Protein AF-A0A957PUG3-F1 (afdb_monomer)

Radius of gyration: 20.06 Å; Cα contacts (8 Å, |Δi|>4): 399; chains: 1; bounding box: 51×36×56 Å

Foldseek 3Di:
DDPDDDDDPPDDAEDVVVVVVVVVVVVVVVPDDDDPPWDFQEFDDDPLATQWTDTPVGIDGDQAAEQAPAQCSCVNYVNVVAPQQWWWKKKKKWKAFDDPLDDPCWDQPPVQRWTWGDYPRMIMIMHDIHTRDPDWDDDVVVVVVSQVVVCVSSVPPDGGPTPDMTMDTGTAHPVLAAAFDADPRHRRYTYTYHNGPCCVVCVVVRVVCNVCRNVVHDDPDDCVVRHSVVVD

Mean predicted aligned error: 3.85 Å

Nearest PDB structures (foldseek):
  1ng3-assembly1_A  TM=9.222E-01  e=3.769E-14  Bacillus subtilis
  3if9-assembly2_C-3  TM=9.037E-01  e=3.769E-14  Bacillus subtilis
  3if9-assembly1_B-2  TM=9.007E-01  e=4.003E-14  Bacillus subtilis
  4ysh-assembly1_A  TM=8.988E-01  e=6.482E-14  Geobacillus kaustophilus HTA426
  4qfc-assembly1_A  TM=8.042E-01  e=2.861E-07  Homo sapiens

Secondary structure (DSSP, 8-state):
--------TT-----HHHHHHHHHHHHHHTT----TT--EEEEEEETTEEEEEEEBTB-B--SSEEE--GGGHHHHTGGGT-----EEEEEEEEEEE--TTS-SS-EEEGGGTEEEEEETTEEEEEEEEEET-------HHHHHHHHHHHHHHHT--SPP-EEEEEEEEEEE-TTS--EES--SS-TTEEEEE-BTT-HHHHHHHHHHHHHHHHTTPPPSS--GGG-GGGG-

Solvent-accessible surface area (backbone atoms only — not comparable to full-atom values): 13478 Å² total; per-residue (Å²): 135,88,90,80,87,87,84,68,87,87,68,85,81,69,47,67,69,62,52,52,52,55,48,51,55,50,44,40,77,72,69,52,86,81,70,81,91,51,48,66,73,33,55,41,73,56,97,49,27,60,60,33,43,34,36,76,78,54,72,45,73,58,87,64,45,75,48,61,55,42,45,47,34,55,74,46,40,55,70,70,74,60,84,60,70,51,39,22,25,24,28,40,40,41,30,25,73,50,54,95,89,50,73,85,56,72,44,68,45,70,94,75,54,30,40,36,40,40,39,92,64,28,34,32,43,34,34,68,74,41,75,75,39,87,68,50,73,64,53,69,72,58,54,52,51,49,51,53,52,49,28,63,75,69,70,48,93,65,82,79,68,66,77,47,73,48,30,44,61,26,10,28,26,92,84,55,51,36,34,40,46,73,42,96,66,23,81,35,33,28,43,49,30,17,38,28,94,46,44,79,81,44,42,66,60,50,52,51,46,50,52,30,52,76,70,74,41,82,60,100,61,83,50,70,85,21,33,61,68,78,77,102

Sequence (232 aa):
DVIGGVHFTGDAHLNPAVFLNLLKERIQSMGAELMGGTQVTGFETSNGKVTKVKTTAGDFEAEQIVLAAGALTPSVSKDLKLNIPIQPARGYSLTMSANKTMPSHALILGERRIAVSPMAGLLRFTGRLEVGNYSMEPNPVWLERIENSAREYLRLDEKLDVQETWAGLRPTTPDGVPIIGKSPKHENLFPATGHAMLGLSLAPGTGLVVSQLLNGQEPAFSLSPMRLERFG

Structure (mmCIF, N/CA/C/O backbone):
data_AF-A0A957PUG3-F1
#
_entry.id   AF-A0A957PUG3-F1
#
loop_
_atom_site.group_PDB
_atom_site.id
_atom_site.type_symbol
_atom_site.label_atom_id
_atom_site.label_alt_id
_atom_site.label_comp_id
_atom_site.label_asym_id
_atom_site.label_entity_id
_atom_site.label_seq_id
_atom_site.pdbx_PDB_ins_code
_atom_site.Cartn_x
_atom_site.Cartn_y
_atom_site.Cartn_z
_atom_site.occupancy
_atom_site.B_iso_or_equiv
_atom_site.auth_seq_id
_atom_site.auth_comp_id
_atom_site.auth_asym_id
_atom_site.auth_atom_id
_atom_site.pdbx_PDB_model_num
ATOM 1 N N . ASP A 1 1 ? 29.138 -1.565 -15.945 1.00 67.12 1 ASP A N 1
ATOM 2 C CA . ASP A 1 1 ? 28.786 -2.818 -16.642 1.00 67.12 1 ASP A CA 1
ATOM 3 C C . ASP A 1 1 ? 28.030 -3.762 -15.731 1.00 67.12 1 ASP A C 1
ATOM 5 O O . ASP A 1 1 ? 28.297 -3.769 -14.536 1.00 67.12 1 ASP A O 1
ATOM 9 N N . VAL A 1 2 ? 27.092 -4.527 -16.294 1.00 83.94 2 VAL A N 1
ATOM 10 C CA . VAL A 1 2 ? 26.376 -5.605 -15.593 1.00 83.94 2 VAL A CA 1
ATOM 11 C C . VAL A 1 2 ? 27.192 -6.884 -15.748 1.00 83.94 2 VAL A C 1
ATOM 13 O O . VAL A 1 2 ? 27.426 -7.322 -16.871 1.00 83.94 2 VAL A O 1
ATOM 16 N N . ILE A 1 3 ? 27.641 -7.467 -14.635 1.00 89.75 3 ILE A N 1
ATOM 17 C CA . ILE A 1 3 ? 28.522 -8.651 -14.637 1.00 89.75 3 ILE A CA 1
ATOM 18 C C . ILE A 1 3 ? 27.782 -9.971 -14.363 1.00 89.75 3 ILE A C 1
ATOM 20 O O . ILE A 1 3 ? 28.372 -11.039 -14.486 1.00 89.75 3 ILE A O 1
ATOM 24 N N . GLY A 1 4 ? 26.500 -9.912 -13.987 1.00 92.00 4 GLY A N 1
ATOM 25 C CA . GLY A 1 4 ? 25.676 -11.082 -13.683 1.00 92.00 4 GLY A CA 1
ATOM 26 C C . GLY A 1 4 ? 24.313 -10.707 -13.096 1.00 92.00 4 GLY A C 1
ATOM 27 O O . GLY A 1 4 ? 23.988 -9.528 -12.967 1.00 92.00 4 GLY A O 1
ATOM 28 N N . GLY A 1 5 ? 23.519 -11.716 -12.734 1.00 92.31 5 GLY A N 1
ATOM 29 C CA . GLY A 1 5 ? 22.205 -11.537 -12.118 1.00 92.31 5 GLY A CA 1
ATOM 30 C C . GLY A 1 5 ? 21.730 -12.793 -11.388 1.00 92.31 5 GLY A C 1
ATOM 31 O O . GLY A 1 5 ? 22.262 -13.883 -11.600 1.00 92.31 5 GLY A O 1
ATOM 32 N N . VAL A 1 6 ? 20.725 -12.629 -10.527 1.00 94.44 6 VAL A N 1
ATOM 33 C CA . VAL A 1 6 ? 20.059 -13.724 -9.807 1.00 94.44 6 VAL A CA 1
ATOM 34 C C . VAL A 1 6 ? 18.628 -13.830 -10.317 1.00 94.44 6 VAL A C 1
ATOM 36 O O . VAL A 1 6 ? 17.914 -12.830 -10.357 1.00 94.44 6 VAL A O 1
ATOM 39 N N . HIS A 1 7 ? 18.216 -15.033 -10.711 1.00 94.31 7 HIS A N 1
ATOM 40 C CA . HIS A 1 7 ? 16.874 -15.293 -11.221 1.00 94.31 7 HIS A CA 1
ATOM 41 C C . HIS A 1 7 ? 16.075 -16.132 -10.220 1.00 94.31 7 HIS A C 1
ATOM 43 O O . HIS A 1 7 ? 16.410 -17.287 -9.961 1.00 94.31 7 HIS A O 1
ATOM 49 N N . PHE A 1 8 ? 15.007 -15.547 -9.680 1.00 94.06 8 PHE A N 1
ATOM 50 C CA . PHE A 1 8 ? 14.057 -16.226 -8.804 1.00 94.06 8 PHE A CA 1
ATOM 51 C C . PHE A 1 8 ? 12.915 -16.807 -9.643 1.00 94.06 8 PHE A C 1
ATOM 53 O O . PHE A 1 8 ? 11.992 -16.101 -10.031 1.00 94.06 8 PHE A O 1
ATOM 60 N N . THR A 1 9 ? 12.973 -18.105 -9.935 1.00 93.56 9 THR A N 1
ATOM 61 C CA . THR A 1 9 ? 12.015 -18.774 -10.837 1.00 93.56 9 THR A CA 1
ATOM 62 C C . THR A 1 9 ? 10.606 -18.929 -10.258 1.00 93.56 9 THR A C 1
ATOM 64 O O . THR A 1 9 ? 9.681 -19.249 -10.999 1.00 93.56 9 THR A O 1
ATOM 67 N N . GLY A 1 10 ? 10.442 -18.731 -8.947 1.00 92.69 10 GLY A N 1
ATOM 68 C CA . GLY A 1 10 ? 9.145 -18.750 -8.267 1.00 92.69 10 GLY A CA 1
ATOM 69 C C . GLY A 1 10 ? 8.441 -17.392 -8.217 1.00 92.69 10 GLY A C 1
ATOM 70 O O . GLY A 1 10 ? 7.288 -17.334 -7.794 1.00 92.69 10 GLY A O 1
ATOM 71 N N . ASP A 1 11 ? 9.110 -16.312 -8.629 1.00 91.69 11 ASP A N 1
ATOM 72 C CA . ASP A 1 11 ? 8.529 -14.975 -8.595 1.00 91.69 11 ASP A CA 1
ATOM 73 C C . ASP A 1 11 ? 7.538 -14.770 -9.743 1.00 91.69 11 ASP A C 1
ATOM 75 O O . ASP A 1 11 ? 7.697 -15.276 -10.856 1.00 91.69 11 ASP A O 1
ATOM 79 N N . ALA A 1 12 ? 6.516 -13.963 -9.474 1.00 90.88 12 ALA A N 1
ATOM 80 C CA . ALA A 1 12 ? 5.491 -13.603 -10.438 1.00 90.88 12 ALA A CA 1
ATOM 81 C C . ALA A 1 12 ? 5.273 -12.089 -10.461 1.00 90.88 12 ALA A C 1
ATOM 83 O O . ALA A 1 12 ? 5.580 -11.366 -9.513 1.00 90.88 12 ALA A O 1
ATOM 84 N N . HIS A 1 13 ? 4.701 -11.611 -11.559 1.00 91.00 13 HIS A N 1
ATOM 85 C CA . HIS A 1 13 ? 4.288 -10.226 -11.732 1.00 91.00 13 HIS A CA 1
ATOM 86 C C . HIS A 1 13 ? 2.881 -10.186 -12.325 1.00 91.00 13 HIS A C 1
ATOM 88 O O . HIS A 1 13 ? 2.442 -11.118 -12.996 1.00 91.00 13 HIS A O 1
ATOM 94 N N . LEU A 1 14 ? 2.160 -9.102 -12.062 1.00 92.69 14 LEU A N 1
ATOM 95 C CA . LEU A 1 14 ? 0.807 -8.888 -12.562 1.00 92.69 14 LEU A CA 1
ATOM 96 C C . LEU A 1 14 ? 0.568 -7.399 -12.801 1.00 92.69 14 LEU A C 1
ATOM 98 O O . LEU A 1 14 ? 1.332 -6.560 -12.326 1.00 92.69 14 LEU A O 1
ATOM 102 N N . ASN A 1 15 ? -0.513 -7.065 -13.505 1.00 93.50 15 ASN A N 1
ATOM 103 C CA . ASN A 1 15 ? -0.980 -5.686 -13.607 1.00 93.50 15 ASN A CA 1
ATOM 104 C C . ASN A 1 15 ? -1.829 -5.327 -12.365 1.00 93.50 15 ASN A C 1
ATOM 106 O O . ASN A 1 15 ? -2.936 -5.860 -12.230 1.00 93.50 15 ASN A O 1
ATOM 110 N N . PRO A 1 16 ? -1.367 -4.426 -11.471 1.00 92.94 16 PRO A N 1
ATOM 111 C CA . PRO A 1 16 ? -2.059 -4.155 -10.209 1.00 92.94 16 PRO A CA 1
ATOM 112 C C . PRO A 1 16 ? -3.457 -3.563 -10.398 1.00 92.94 16 PRO A C 1
ATOM 114 O O . PRO A 1 16 ? -4.351 -3.860 -9.613 1.00 92.94 16 PRO A O 1
ATOM 117 N N . ALA A 1 17 ? -3.666 -2.758 -11.444 1.00 92.38 17 ALA A N 1
ATOM 118 C CA . ALA A 1 17 ? -4.964 -2.147 -11.716 1.00 92.38 17 ALA A CA 1
ATOM 119 C C . ALA A 1 17 ? -5.999 -3.204 -12.128 1.00 92.38 17 ALA A C 1
ATOM 121 O O . ALA A 1 17 ? -7.117 -3.205 -11.619 1.00 92.38 17 ALA A O 1
ATOM 122 N N . VAL A 1 18 ? -5.602 -4.151 -12.986 1.00 95.06 18 VAL A N 1
ATOM 123 C CA . VAL A 1 18 ? -6.461 -5.279 -13.380 1.00 95.06 18 VAL A CA 1
ATOM 124 C C . VAL A 1 18 ? -6.790 -6.145 -12.166 1.00 95.06 18 VAL A C 1
ATOM 126 O O . VAL A 1 18 ? -7.956 -6.449 -11.931 1.00 95.06 18 VAL A O 1
ATOM 129 N N . PHE A 1 19 ? -5.783 -6.491 -11.358 1.00 95.06 19 PHE A 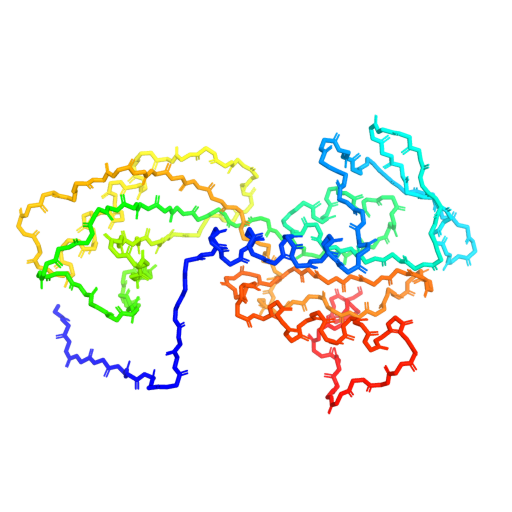N 1
ATOM 130 C CA . PHE A 1 19 ? -5.989 -7.280 -10.143 1.00 95.06 19 PHE A CA 1
ATOM 131 C C . PHE A 1 19 ? -6.958 -6.604 -9.164 1.00 95.06 19 PHE A C 1
ATOM 133 O O . PHE A 1 19 ? -7.894 -7.249 -8.697 1.00 95.06 19 PHE A O 1
ATOM 140 N N . LEU A 1 20 ? -6.777 -5.310 -8.882 1.00 95.94 20 LEU A N 1
ATOM 141 C CA . LEU A 1 20 ? -7.644 -4.575 -7.958 1.00 95.94 20 LEU A CA 1
ATOM 142 C C . LEU A 1 20 ? -9.076 -4.431 -8.484 1.00 95.94 20 LEU A C 1
ATOM 144 O O . LEU A 1 20 ? -10.009 -4.543 -7.692 1.00 95.94 20 LEU A O 1
ATOM 148 N N . ASN A 1 21 ? -9.268 -4.240 -9.792 1.00 96.62 21 ASN A N 1
ATOM 149 C CA . ASN A 1 21 ? -10.605 -4.196 -10.391 1.00 96.62 21 ASN A CA 1
ATOM 150 C C . ASN A 1 21 ? -11.331 -5.541 -10.251 1.00 96.62 21 ASN A C 1
ATOM 152 O O . ASN A 1 21 ? -12.462 -5.577 -9.774 1.00 96.62 21 ASN A O 1
ATOM 156 N N . LEU A 1 22 ? -10.657 -6.650 -10.567 1.00 97.44 22 LEU A N 1
ATOM 157 C CA . LEU A 1 22 ? -11.229 -7.991 -10.404 1.00 97.44 22 LEU A CA 1
ATOM 158 C C . LEU A 1 22 ? -11.508 -8.321 -8.931 1.00 97.44 22 LEU A C 1
ATOM 160 O O . LEU A 1 22 ? -12.536 -8.913 -8.604 1.00 97.44 22 LEU A O 1
ATOM 164 N N . LEU A 1 23 ? -10.617 -7.912 -8.022 1.00 96.88 23 LEU A N 1
ATOM 165 C CA . LEU A 1 23 ? -10.821 -8.087 -6.586 1.00 96.88 23 LEU A CA 1
ATOM 166 C C . LEU A 1 23 ? -12.042 -7.299 -6.103 1.00 96.88 23 LEU A C 1
ATOM 168 O O . LEU A 1 23 ? -12.853 -7.846 -5.359 1.00 96.88 23 LEU A O 1
ATOM 172 N N . LYS A 1 24 ? -12.194 -6.048 -6.553 1.00 97.31 24 LYS A N 1
ATOM 173 C CA . LYS A 1 24 ? -13.345 -5.186 -6.261 1.00 97.31 24 LYS A CA 1
ATOM 174 C C . LYS A 1 24 ? -14.659 -5.848 -6.685 1.00 97.31 24 LYS A C 1
ATOM 176 O O . LYS A 1 24 ? -15.568 -5.981 -5.869 1.00 97.31 24 LYS A O 1
ATOM 181 N N . GLU A 1 25 ? -14.740 -6.305 -7.932 1.00 97.75 25 GLU A N 1
ATOM 182 C CA . GLU A 1 25 ? -15.916 -7.012 -8.455 1.00 97.75 25 GLU A CA 1
ATOM 183 C C . GLU A 1 25 ? -16.223 -8.265 -7.630 1.00 97.75 25 GLU A C 1
ATOM 185 O O . GLU A 1 25 ? -17.371 -8.511 -7.247 1.00 97.75 25 GLU A O 1
ATOM 190 N N . ARG A 1 26 ? -15.183 -9.033 -7.283 1.00 98.00 26 ARG A N 1
ATOM 191 C CA . ARG A 1 26 ? -15.335 -10.255 -6.498 1.00 98.00 26 ARG A CA 1
ATOM 192 C C . ARG A 1 26 ? -15.901 -9.980 -5.108 1.00 98.00 26 ARG A C 1
ATOM 194 O O . ARG A 1 26 ? -16.863 -10.645 -4.731 1.00 98.00 26 ARG A O 1
ATOM 201 N N . ILE A 1 27 ? -15.355 -9.024 -4.358 1.00 97.19 27 ILE A N 1
ATOM 202 C CA . ILE A 1 27 ? -15.840 -8.742 -2.996 1.00 97.19 27 ILE A CA 1
ATOM 203 C C . ILE A 1 27 ? -17.268 -8.185 -3.006 1.00 97.19 27 ILE A C 1
ATOM 205 O O . ILE A 1 27 ? -18.068 -8.570 -2.156 1.00 97.19 27 ILE A O 1
ATOM 209 N N . GLN A 1 28 ? -17.632 -7.377 -4.007 1.00 97.88 28 GLN A N 1
ATOM 210 C CA . GLN A 1 28 ? -19.009 -6.903 -4.171 1.00 97.88 28 GLN A CA 1
ATOM 211 C C . GLN A 1 28 ? -19.971 -8.059 -4.472 1.00 97.88 28 GLN A C 1
ATOM 213 O O . GLN A 1 28 ? -21.036 -8.140 -3.867 1.00 97.88 28 GLN A O 1
ATOM 218 N N . SER A 1 29 ? -19.575 -9.014 -5.325 1.00 98.12 29 SER A N 1
ATOM 219 C CA . SER A 1 29 ? -20.380 -10.220 -5.595 1.00 98.12 29 SER A CA 1
ATOM 220 C C . SER A 1 29 ? -20.592 -11.107 -4.360 1.00 98.12 29 SER A C 1
ATOM 222 O O . SER A 1 29 ? -21.530 -11.896 -4.319 1.00 98.12 29 SER A O 1
ATOM 224 N N . MET A 1 30 ? -19.726 -10.972 -3.352 1.00 98.06 30 MET A N 1
ATOM 225 C CA . MET A 1 30 ? -19.825 -11.665 -2.066 1.00 98.06 30 MET A CA 1
ATOM 226 C C . MET A 1 30 ? -20.635 -10.877 -1.022 1.00 98.06 30 MET A C 1
ATOM 228 O O . MET A 1 30 ? -20.759 -11.335 0.110 1.00 98.06 30 MET A O 1
ATOM 232 N N . GLY A 1 31 ? -21.186 -9.716 -1.390 1.00 98.25 31 GLY A N 1
ATOM 233 C CA . GLY A 1 31 ? -22.031 -8.889 -0.527 1.00 98.25 31 GLY A CA 1
ATOM 234 C C . GLY A 1 31 ? -21.309 -7.748 0.191 1.00 98.25 31 GLY A C 1
ATOM 235 O O . GLY A 1 31 ? -21.927 -7.090 1.021 1.00 98.25 31 GLY A O 1
ATOM 236 N N . ALA A 1 32 ? -20.029 -7.486 -0.102 1.00 97.81 32 ALA A N 1
ATOM 237 C CA . ALA A 1 32 ? -19.339 -6.332 0.469 1.00 97.81 32 ALA A CA 1
ATOM 238 C C . ALA A 1 32 ? -19.851 -5.018 -0.145 1.00 97.81 32 ALA A C 1
ATOM 240 O O . ALA A 1 32 ? -19.912 -4.869 -1.369 1.00 97.81 32 ALA A O 1
ATOM 241 N N . GLU A 1 33 ? -20.146 -4.037 0.703 1.00 97.06 33 GLU A N 1
ATOM 242 C CA . GLU A 1 33 ? -20.466 -2.678 0.275 1.00 97.06 33 GLU A CA 1
ATOM 243 C C . GLU A 1 33 ? -19.186 -1.847 0.118 1.00 97.06 33 GLU A C 1
ATOM 245 O O . GLU A 1 33 ? -18.314 -1.847 0.987 1.00 97.06 33 GLU A O 1
ATOM 250 N N . LEU A 1 34 ? -19.063 -1.131 -1.004 1.00 96.94 34 LEU A N 1
ATOM 251 C CA . LEU A 1 34 ? -17.923 -0.264 -1.295 1.00 96.94 34 LEU A CA 1
ATOM 252 C C . LEU A 1 34 ? -18.380 1.182 -1.464 1.00 96.94 34 LEU A C 1
ATOM 254 O O . LEU A 1 34 ? -18.993 1.533 -2.471 1.00 96.94 34 LEU A O 1
ATOM 258 N N . MET A 1 35 ? -18.016 2.028 -0.504 1.00 96.25 35 MET A N 1
ATOM 259 C CA . MET A 1 35 ? -18.442 3.426 -0.453 1.00 96.25 35 MET A CA 1
ATOM 260 C C . MET A 1 35 ? -17.316 4.359 -0.918 1.00 96.25 35 MET A C 1
ATOM 262 O O . MET A 1 35 ? -16.505 4.846 -0.130 1.00 96.25 35 MET A O 1
ATOM 266 N N . GLY A 1 36 ? -17.231 4.582 -2.232 1.00 95.88 36 GLY A N 1
ATOM 267 C CA . GLY A 1 36 ? -16.332 5.591 -2.804 1.00 95.88 36 GLY A CA 1
ATOM 268 C C . GLY A 1 36 ? -16.777 7.014 -2.446 1.00 95.88 36 GLY A C 1
ATOM 269 O O . GLY A 1 36 ? -17.964 7.268 -2.290 1.00 95.88 36 GLY A O 1
ATOM 270 N N . GLY A 1 37 ? -15.834 7.953 -2.315 1.00 96.31 37 GLY A N 1
ATOM 271 C CA . GLY A 1 37 ? -16.142 9.338 -1.914 1.00 96.31 37 GLY A CA 1
ATOM 272 C C . GLY A 1 37 ? -16.456 9.523 -0.420 1.00 96.31 37 GLY A C 1
ATOM 273 O O . GLY A 1 37 ? -16.713 10.643 0.017 1.00 96.31 37 GLY A O 1
ATOM 274 N N . THR A 1 38 ? -16.379 8.450 0.370 1.00 97.75 38 THR A N 1
ATOM 275 C CA . THR A 1 38 ? -16.604 8.453 1.819 1.00 97.75 38 THR A CA 1
ATOM 276 C C . THR A 1 38 ? -15.268 8.492 2.555 1.00 97.75 38 THR A C 1
ATOM 278 O O . THR A 1 38 ? -14.670 7.463 2.868 1.00 97.75 38 THR A O 1
ATOM 281 N N . GLN A 1 39 ? -14.749 9.692 2.803 1.00 97.38 39 GLN A N 1
ATOM 282 C CA . GLN A 1 39 ? -13.487 9.856 3.517 1.00 97.38 39 GLN A CA 1
ATOM 283 C C . GLN A 1 39 ? -13.711 9.690 5.020 1.00 97.38 39 GLN A C 1
ATOM 285 O O . GLN A 1 39 ? -14.534 10.396 5.596 1.00 97.38 39 GLN A O 1
ATOM 290 N N . VAL A 1 40 ? -12.933 8.817 5.666 1.00 97.69 40 VAL A N 1
ATOM 291 C CA . VAL A 1 40 ? -12.853 8.756 7.133 1.00 97.69 40 VAL A CA 1
ATOM 292 C C . VAL A 1 40 ? -12.109 9.989 7.645 1.00 97.69 40 VAL A C 1
ATOM 294 O O . VAL A 1 40 ? -10.983 10.261 7.224 1.00 97.69 40 VAL A O 1
ATOM 297 N N . THR A 1 41 ? -12.740 10.729 8.550 1.00 96.12 41 THR A N 1
ATOM 298 C CA . THR A 1 41 ? -12.238 12.002 9.088 1.00 96.12 41 THR A CA 1
ATOM 299 C C . THR A 1 41 ? -11.816 11.914 10.551 1.00 96.12 41 THR A C 1
ATOM 301 O O . THR A 1 41 ? -11.102 12.800 11.014 1.00 96.12 41 THR A O 1
ATOM 304 N N . GLY A 1 42 ? -12.209 10.859 11.268 1.00 96.06 42 GLY A N 1
ATOM 305 C CA . GLY A 1 42 ? -11.838 10.660 12.666 1.00 96.06 42 GLY A CA 1
ATOM 306 C C . GLY A 1 42 ? -12.558 9.485 13.318 1.00 96.06 42 GLY A C 1
ATOM 307 O O . GLY A 1 42 ? -13.284 8.732 12.664 1.00 96.06 42 GLY A O 1
ATOM 308 N N . PHE A 1 43 ? -12.363 9.341 14.626 1.00 97.94 43 PHE A N 1
ATOM 309 C CA . PHE A 1 43 ? -12.936 8.249 15.416 1.00 97.94 43 PHE A CA 1
ATOM 310 C C . PHE A 1 43 ? -13.447 8.743 16.769 1.00 97.94 43 PHE A C 1
ATOM 312 O O . PHE A 1 43 ? -12.903 9.684 17.346 1.00 97.94 43 PHE A O 1
ATOM 319 N N . GLU A 1 44 ? -14.465 8.073 17.305 1.00 97.56 44 GLU A N 1
ATOM 320 C CA . GLU A 1 44 ? -14.846 8.186 18.717 1.00 97.56 44 GLU A CA 1
ATOM 321 C C . GLU A 1 44 ? -14.516 6.895 19.446 1.00 97.56 44 GLU A C 1
ATOM 323 O O . GLU A 1 44 ? -14.683 5.797 18.909 1.00 97.56 44 GLU A O 1
ATOM 328 N N . THR A 1 45 ? -14.034 7.034 20.677 1.00 97.50 45 THR A N 1
ATOM 329 C CA . THR A 1 45 ? -13.603 5.904 21.494 1.00 97.50 45 THR A CA 1
ATOM 330 C C . THR A 1 45 ? -14.180 6.009 22.893 1.00 97.50 45 THR A C 1
ATOM 332 O O . THR A 1 45 ? -14.152 7.086 23.489 1.00 97.50 45 THR A O 1
ATOM 335 N N . SER A 1 46 ? -14.611 4.886 23.454 1.00 96.62 46 SER A N 1
ATOM 336 C CA . SER A 1 46 ? -15.063 4.774 24.839 1.00 96.62 46 SER A CA 1
ATOM 337 C C . SER A 1 46 ? -14.604 3.442 25.420 1.00 96.62 46 SER A C 1
ATOM 339 O O . SER A 1 46 ? -14.676 2.420 24.742 1.00 96.62 46 SER A O 1
ATOM 341 N N . ASN A 1 47 ? -14.103 3.451 26.659 1.00 95.50 47 ASN A N 1
ATOM 342 C CA . ASN A 1 47 ? -13.708 2.249 27.408 1.00 95.50 47 ASN A CA 1
ATOM 343 C C . ASN A 1 47 ? -12.824 1.263 26.616 1.00 95.50 47 ASN A C 1
ATOM 345 O O . ASN A 1 47 ? -13.068 0.060 26.621 1.00 95.50 47 ASN A O 1
ATOM 349 N N . GLY A 1 48 ? -11.813 1.768 25.898 1.00 95.75 48 GLY A N 1
ATOM 350 C CA . GLY A 1 48 ? -10.908 0.916 25.116 1.00 95.75 48 GLY A CA 1
ATOM 351 C C . GLY A 1 48 ? -11.558 0.275 23.884 1.00 95.75 48 GLY A C 1
ATOM 352 O O . GLY A 1 48 ? -11.094 -0.758 23.410 1.00 95.75 48 GLY A O 1
ATOM 353 N N . LYS A 1 49 ? -12.630 0.863 23.347 1.00 97.88 49 LYS A N 1
ATOM 354 C CA . LYS A 1 49 ? -13.254 0.468 22.078 1.00 97.88 49 LYS A CA 1
ATOM 355 C C . LYS A 1 49 ? -13.493 1.685 21.206 1.00 97.88 49 LYS A C 1
ATOM 357 O O . LYS A 1 49 ? -13.773 2.771 21.709 1.00 97.88 49 LYS A O 1
ATOM 362 N N . VAL A 1 50 ? -13.389 1.500 19.898 1.00 98.31 50 VAL A N 1
ATOM 363 C CA . VAL A 1 50 ? -13.867 2.481 18.925 1.00 98.31 50 VAL A CA 1
ATOM 364 C C . VAL A 1 50 ? -15.378 2.317 18.820 1.00 98.31 50 VAL A C 1
ATOM 366 O O . VAL A 1 50 ? -15.851 1.234 18.489 1.00 98.31 50 VAL A O 1
ATOM 369 N N . THR A 1 51 ? -16.126 3.367 19.133 1.00 98.06 51 THR A N 1
ATOM 370 C CA . THR A 1 51 ? -17.595 3.362 19.092 1.00 98.06 51 THR A CA 1
ATOM 371 C C . THR A 1 51 ? -18.128 3.935 17.790 1.00 98.06 51 THR A C 1
ATOM 373 O O . THR A 1 51 ? -19.226 3.578 17.383 1.00 98.06 51 THR A O 1
ATOM 376 N N . LYS A 1 52 ? -17.360 4.811 17.129 1.00 98.06 52 LYS A N 1
ATOM 377 C CA . LYS A 1 52 ? -17.804 5.489 15.913 1.00 98.06 52 LYS A CA 1
ATOM 378 C C . LYS A 1 52 ? -16.658 5.770 14.951 1.00 98.06 52 LYS A C 1
ATOM 380 O O . LYS A 1 52 ? -15.586 6.207 15.373 1.00 98.06 52 LYS A O 1
ATOM 385 N N . VAL A 1 53 ? -16.908 5.576 13.661 1.00 98.19 53 VAL A N 1
ATOM 386 C CA . VAL A 1 53 ? -16.045 5.999 12.553 1.00 98.19 53 VAL A CA 1
ATOM 387 C C . VAL A 1 53 ? -16.692 7.214 11.899 1.00 98.19 53 VAL A C 1
ATOM 389 O O . VAL A 1 53 ? -17.774 7.103 11.324 1.00 98.19 53 VAL A O 1
ATOM 392 N N . LYS A 1 54 ? -16.048 8.379 12.000 1.00 97.81 54 LYS A N 1
ATOM 393 C CA . LYS A 1 54 ? -16.560 9.625 11.417 1.00 97.81 54 LYS A CA 1
ATOM 394 C C . LYS A 1 54 ? -16.195 9.700 9.950 1.00 97.81 54 LYS A C 1
ATOM 396 O O . LYS A 1 54 ? -15.039 9.444 9.600 1.00 97.81 54 LYS A O 1
ATOM 401 N N . THR A 1 55 ? -17.144 10.072 9.096 1.00 97.94 55 THR A N 1
ATOM 402 C CA . THR A 1 55 ? -16.883 10.197 7.656 1.00 97.94 55 THR A CA 1
ATOM 403 C C . THR A 1 55 ? -17.564 11.410 7.031 1.00 97.94 55 THR A C 1
ATOM 405 O O . THR A 1 55 ? -18.418 12.053 7.638 1.00 97.94 55 THR A O 1
ATOM 408 N N . THR A 1 56 ? -17.205 11.722 5.787 1.00 97.75 56 THR A N 1
ATOM 409 C CA . THR A 1 56 ? -17.862 12.766 4.984 1.00 97.75 56 THR A CA 1
ATOM 410 C C . THR A 1 56 ? -19.282 12.414 4.536 1.00 97.75 56 THR A C 1
ATOM 412 O O . THR A 1 56 ? -19.997 13.305 4.088 1.00 97.75 56 THR A O 1
ATOM 415 N N . ALA A 1 57 ? -19.699 11.150 4.646 1.00 96.50 57 ALA A N 1
ATOM 416 C CA . ALA A 1 57 ? -21.007 10.665 4.198 1.00 96.50 57 ALA A CA 1
ATOM 417 C C . ALA A 1 57 ? -21.881 10.144 5.355 1.00 96.50 57 ALA A C 1
ATOM 419 O O . ALA A 1 57 ? -22.787 9.345 5.138 1.00 96.50 57 ALA A O 1
ATOM 420 N N . GLY A 1 58 ? -21.607 10.599 6.580 1.00 96.94 58 GLY A N 1
ATOM 421 C CA . GLY A 1 58 ? -22.266 10.130 7.797 1.00 96.94 58 GLY A CA 1
ATOM 422 C C . GLY A 1 58 ? -21.367 9.228 8.637 1.00 96.94 58 GLY A C 1
ATOM 423 O O . GLY A 1 58 ? -20.343 8.720 8.183 1.00 96.94 58 GLY A O 1
ATOM 424 N N . ASP A 1 59 ? -21.726 9.066 9.900 1.00 97.81 59 ASP A N 1
ATOM 425 C CA . ASP A 1 59 ? -20.933 8.273 10.828 1.00 97.81 59 ASP A CA 1
ATOM 426 C C . ASP A 1 59 ? -21.366 6.804 10.810 1.00 97.81 59 ASP A C 1
ATOM 428 O O . ASP A 1 59 ? -22.550 6.506 10.659 1.00 97.81 59 ASP A O 1
ATOM 432 N N . PHE A 1 60 ? -20.416 5.900 11.045 1.00 97.81 60 PHE A N 1
ATOM 433 C CA . PHE A 1 60 ? -20.664 4.461 11.105 1.00 97.81 60 PHE A CA 1
ATOM 434 C C . PHE A 1 60 ? -20.343 3.901 12.485 1.00 97.81 60 PHE A C 1
ATOM 436 O O . PHE A 1 60 ? -19.361 4.291 13.120 1.00 97.81 60 PHE A O 1
ATOM 443 N N . GLU A 1 61 ? -21.142 2.930 12.907 1.00 97.94 61 GLU A N 1
ATOM 444 C CA . GLU A 1 61 ? -20.860 2.066 14.049 1.00 97.94 61 GLU A CA 1
ATOM 445 C C . GLU A 1 61 ? -20.470 0.686 13.517 1.00 97.94 61 GLU A C 1
ATOM 447 O O . GLU A 1 61 ? -21.066 0.189 12.561 1.00 97.94 61 GLU A O 1
ATOM 452 N N . ALA A 1 62 ? -19.438 0.081 14.101 1.00 96.44 62 ALA A N 1
ATOM 453 C CA . ALA A 1 62 ? -18.935 -1.213 13.662 1.00 96.44 62 ALA A CA 1
ATOM 454 C C . ALA A 1 62 ? -18.432 -2.029 14.853 1.00 96.44 62 ALA A C 1
ATOM 456 O O . ALA A 1 62 ? -17.734 -1.514 15.730 1.00 96.44 62 ALA A O 1
ATOM 457 N N . GLU A 1 63 ? -18.743 -3.325 14.853 1.00 97.50 63 GLU A N 1
ATOM 458 C CA . GLU A 1 63 ? -18.269 -4.252 15.883 1.00 97.50 63 GLU A CA 1
ATOM 459 C C . GLU A 1 63 ? -16.756 -4.451 15.822 1.00 97.50 63 GLU A C 1
ATOM 461 O O . GLU A 1 63 ? -16.114 -4.579 16.862 1.00 97.50 63 GLU A O 1
ATOM 466 N N . GLN A 1 64 ? -16.186 -4.453 14.614 1.00 98.38 64 GLN A N 1
ATOM 467 C CA . GLN A 1 64 ? -14.759 -4.603 14.347 1.00 98.38 64 GLN A CA 1
ATOM 468 C C . GLN A 1 64 ? -14.330 -3.670 13.214 1.00 98.38 64 GLN A C 1
ATOM 470 O O . GLN A 1 64 ? -15.067 -3.456 12.253 1.00 98.38 64 GLN A O 1
ATOM 475 N N . ILE A 1 65 ? -13.125 -3.113 13.320 1.00 98.56 65 ILE A N 1
ATOM 476 C CA . ILE A 1 65 ? -12.590 -2.116 12.390 1.00 98.56 65 ILE A CA 1
ATOM 477 C C . ILE A 1 65 ? -11.184 -2.525 11.972 1.00 98.56 65 ILE A C 1
ATOM 479 O O . ILE A 1 65 ? -10.311 -2.743 12.813 1.00 98.56 65 ILE A O 1
ATOM 483 N N . VAL A 1 66 ? -10.938 -2.555 10.664 1.00 98.62 66 VAL A N 1
ATOM 484 C CA . VAL A 1 66 ? -9.601 -2.757 10.096 1.00 98.62 66 VAL A CA 1
ATOM 485 C C . VAL A 1 66 ? -9.057 -1.422 9.599 1.00 98.62 66 VAL A C 1
ATOM 487 O O . VAL A 1 66 ? -9.663 -0.765 8.754 1.00 98.62 66 VAL A O 1
ATOM 490 N N . LEU A 1 67 ? -7.889 -1.019 10.095 1.00 98.19 67 LEU A N 1
ATOM 491 C CA . LEU A 1 67 ? -7.214 0.206 9.668 1.00 98.19 67 LEU A CA 1
ATOM 492 C C . LEU A 1 67 ? -6.203 -0.118 8.557 1.00 98.19 67 LEU A C 1
ATOM 494 O O . LEU A 1 67 ? -5.047 -0.447 8.830 1.00 98.19 67 LEU A O 1
ATOM 498 N N . ALA A 1 68 ? -6.657 -0.006 7.306 1.00 98.12 68 ALA A N 1
ATOM 499 C CA . ALA A 1 68 ? -5.900 -0.315 6.084 1.00 98.12 68 ALA A CA 1
ATOM 500 C C . ALA A 1 68 ? -5.666 0.920 5.184 1.00 98.12 68 ALA A C 1
ATOM 502 O O . ALA A 1 68 ? -5.663 0.835 3.960 1.00 98.12 68 ALA A O 1
ATOM 503 N N . ALA A 1 69 ? -5.464 2.097 5.785 1.00 97.19 69 ALA A N 1
ATO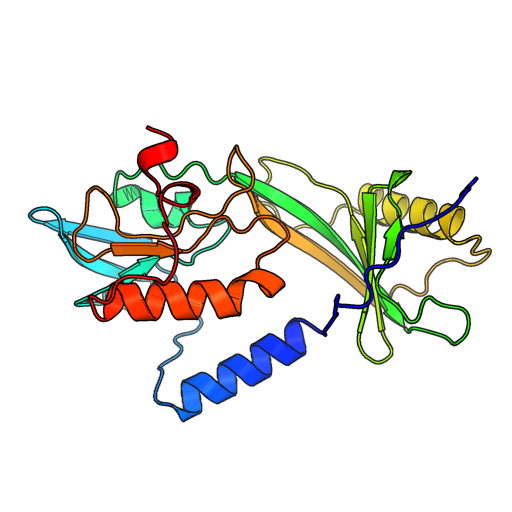M 504 C CA . ALA A 1 69 ? -5.386 3.383 5.078 1.00 97.19 69 ALA A CA 1
ATOM 505 C C . ALA A 1 69 ? -4.009 3.695 4.445 1.00 97.19 69 ALA A C 1
ATOM 507 O O . ALA A 1 69 ? -3.728 4.840 4.082 1.00 97.19 69 ALA A O 1
ATOM 508 N N . GLY A 1 70 ? -3.115 2.705 4.334 1.00 96.62 70 GLY A N 1
ATOM 509 C CA . GLY A 1 70 ? -1.793 2.863 3.723 1.00 96.62 70 GLY A CA 1
ATOM 510 C C . GLY A 1 70 ? -1.026 4.071 4.274 1.00 96.62 70 GLY A C 1
ATOM 511 O O . GLY A 1 70 ? -0.927 4.258 5.488 1.00 96.62 70 GLY A O 1
ATOM 512 N N . ALA A 1 71 ? -0.493 4.914 3.385 1.00 96.06 71 ALA A N 1
ATOM 513 C CA . ALA A 1 71 ? 0.341 6.058 3.769 1.00 96.06 71 ALA A CA 1
ATOM 514 C C . ALA A 1 71 ? -0.439 7.157 4.517 1.00 96.06 71 ALA A C 1
ATOM 516 O O . ALA A 1 71 ? 0.164 7.985 5.194 1.00 96.06 71 ALA A O 1
ATOM 517 N N . LEU A 1 72 ? -1.773 7.138 4.430 1.00 94.94 72 LEU A N 1
ATOM 518 C CA . LEU A 1 72 ? -2.667 8.056 5.136 1.00 94.94 72 LEU A CA 1
ATOM 519 C C . LEU A 1 72 ? -3.021 7.566 6.544 1.00 94.94 72 LEU A C 1
ATOM 521 O O . LEU A 1 72 ? -3.719 8.262 7.274 1.00 94.94 72 LEU A O 1
ATOM 525 N N . THR A 1 73 ? -2.540 6.389 6.957 1.00 96.44 73 THR A N 1
ATOM 526 C CA . THR A 1 73 ? -2.865 5.842 8.280 1.00 96.44 73 THR A CA 1
ATOM 527 C C . THR A 1 73 ? -2.594 6.838 9.414 1.00 96.44 73 THR A C 1
ATOM 529 O O . THR A 1 73 ? -3.531 7.090 10.168 1.00 96.44 73 THR A O 1
ATOM 532 N N . PRO A 1 74 ? -1.409 7.482 9.519 1.00 93.25 74 PRO A N 1
ATOM 533 C CA . PRO A 1 74 ? -1.139 8.415 10.615 1.00 93.25 74 PRO A CA 1
ATOM 534 C C . PRO A 1 74 ? -2.073 9.627 10.649 1.00 93.25 74 PRO A C 1
ATOM 536 O O . PRO A 1 74 ? -2.356 10.147 11.725 1.00 93.25 74 PRO A O 1
ATOM 539 N N . SER A 1 75 ? -2.533 10.112 9.488 1.00 91.38 75 SER A N 1
ATOM 540 C CA . SER A 1 75 ? -3.420 11.276 9.434 1.00 91.38 75 SER A CA 1
ATOM 541 C C . SER A 1 75 ? -4.857 10.921 9.793 1.00 91.38 75 SER A C 1
ATOM 543 O O . SER A 1 75 ? -5.502 11.701 10.490 1.00 91.38 75 SER A O 1
ATOM 545 N N . VAL A 1 76 ? -5.325 9.745 9.372 1.00 93.75 76 VAL A N 1
ATOM 546 C CA . VAL A 1 76 ? -6.680 9.244 9.642 1.00 93.75 76 VAL A CA 1
ATOM 547 C C . VAL A 1 76 ? -6.822 8.742 11.084 1.00 93.75 76 VAL A C 1
ATOM 549 O O . VAL A 1 76 ? -7.885 8.874 11.677 1.00 93.75 76 VAL A O 1
ATOM 552 N N . SER A 1 77 ? -5.759 8.204 11.692 1.00 93.81 77 SER A N 1
ATOM 553 C CA . SER A 1 77 ? -5.819 7.550 13.008 1.00 93.81 77 SER A CA 1
ATOM 554 C C . SER A 1 77 ? -5.448 8.439 14.200 1.00 93.81 77 SER A C 1
ATOM 556 O O . SER A 1 77 ? -5.153 7.909 15.272 1.00 93.81 77 SER A O 1
ATOM 558 N N . LYS A 1 78 ? -5.409 9.769 14.044 1.00 92.31 78 LYS A N 1
ATOM 559 C CA . LYS A 1 78 ? -4.945 10.688 15.104 1.00 92.31 78 LYS A CA 1
ATOM 560 C C . LYS A 1 78 ? -5.753 10.554 16.399 1.00 92.31 78 LYS A C 1
ATOM 562 O O . LYS A 1 78 ? -5.169 10.457 17.478 1.00 92.31 78 LYS A O 1
ATOM 567 N N . ASP A 1 79 ? -7.076 10.464 16.282 1.00 93.06 79 ASP A N 1
ATOM 568 C CA . ASP A 1 79 ? -7.995 10.396 17.430 1.00 93.06 79 ASP A CA 1
ATOM 569 C C . ASP A 1 79 ? -7.883 9.085 18.215 1.00 93.06 79 ASP A C 1
ATOM 571 O O . ASP A 1 79 ? -8.212 9.032 19.399 1.00 93.06 79 ASP A O 1
ATOM 575 N N . LEU A 1 80 ? -7.334 8.040 17.586 1.00 96.06 80 LEU A N 1
ATOM 576 C CA . LEU A 1 80 ? -7.087 6.747 18.221 1.00 96.06 80 LEU A CA 1
ATOM 577 C C . LEU A 1 80 ? -5.898 6.800 19.191 1.00 96.06 80 LEU A C 1
ATOM 579 O O . LEU A 1 80 ? -5.648 5.837 19.907 1.00 96.06 80 LEU A O 1
ATOM 583 N N . LYS A 1 81 ? -5.123 7.895 19.239 1.00 93.50 81 LYS A N 1
ATOM 584 C CA . LYS A 1 81 ? -3.977 8.053 20.160 1.00 93.50 81 LYS A CA 1
ATOM 585 C C . LYS A 1 81 ? -3.005 6.862 20.109 1.00 93.50 81 LYS A C 1
ATOM 587 O O . LYS A 1 81 ? -2.426 6.478 21.130 1.00 93.50 81 LYS A O 1
ATOM 592 N N . LEU A 1 82 ? -2.855 6.253 18.933 1.00 94.44 82 LEU A N 1
ATOM 593 C CA . LEU A 1 82 ? -1.886 5.200 18.648 1.00 94.44 82 LEU A CA 1
ATOM 594 C C . LEU A 1 82 ? -0.643 5.827 18.023 1.00 94.44 82 LEU A C 1
ATOM 596 O O . LEU A 1 82 ? -0.755 6.654 17.120 1.00 94.44 82 LEU A O 1
ATOM 600 N N . ASN A 1 83 ? 0.537 5.407 18.472 1.00 93.44 83 ASN A N 1
ATOM 601 C CA . ASN A 1 83 ? 1.784 5.776 17.817 1.00 93.44 83 ASN A CA 1
ATOM 602 C C . ASN A 1 83 ? 2.026 4.824 16.640 1.00 93.44 83 ASN A C 1
ATOM 604 O O . ASN A 1 83 ? 2.610 3.764 16.823 1.00 93.44 83 ASN A O 1
ATOM 608 N N . ILE A 1 84 ? 1.520 5.161 15.452 1.00 95.69 84 ILE A N 1
ATOM 609 C CA . ILE A 1 84 ? 1.701 4.361 14.230 1.00 95.69 84 ILE A CA 1
ATOM 610 C C . ILE A 1 84 ? 2.802 5.021 13.387 1.00 95.69 84 ILE A C 1
ATOM 612 O O . ILE A 1 84 ? 2.509 5.999 12.693 1.00 95.69 84 ILE A O 1
ATOM 616 N N . PRO A 1 85 ? 4.057 4.525 13.416 1.00 95.75 85 PRO A N 1
ATOM 617 C CA . PRO A 1 85 ? 5.205 5.213 12.822 1.00 95.75 85 PRO A CA 1
ATOM 618 C C . PRO A 1 85 ? 5.300 4.984 11.305 1.00 95.75 85 PRO A C 1
ATOM 620 O O . PRO A 1 85 ? 6.321 4.542 10.789 1.00 95.75 85 PRO A O 1
ATOM 623 N N . ILE A 1 86 ? 4.230 5.265 10.565 1.00 96.19 86 ILE A N 1
ATOM 624 C CA . ILE A 1 86 ? 4.242 5.201 9.101 1.00 96.19 86 ILE A CA 1
ATOM 625 C C . ILE A 1 86 ? 4.677 6.552 8.547 1.00 96.19 86 ILE A C 1
ATOM 627 O O . ILE A 1 86 ? 4.117 7.590 8.892 1.00 96.19 86 ILE A O 1
ATOM 631 N N . GLN A 1 87 ? 5.646 6.530 7.640 1.00 94.88 87 GLN A N 1
ATOM 632 C CA . GLN A 1 87 ? 6.000 7.677 6.817 1.00 94.88 87 GLN A CA 1
ATOM 633 C C . GLN A 1 87 ? 5.611 7.409 5.362 1.00 94.88 87 GLN A C 1
ATOM 635 O O . GLN A 1 87 ? 5.836 6.304 4.860 1.00 94.88 87 GLN A O 1
ATOM 640 N N . PRO A 1 88 ? 5.030 8.392 4.656 1.00 94.69 88 PRO A N 1
ATOM 641 C CA . PRO A 1 88 ? 4.881 8.293 3.218 1.00 94.69 88 PRO A CA 1
ATOM 642 C C . PRO A 1 88 ? 6.260 8.369 2.569 1.00 94.69 88 PRO A C 1
ATOM 644 O O . PRO A 1 88 ? 7.079 9.240 2.882 1.00 94.69 88 PRO A O 1
ATOM 647 N N . ALA A 1 89 ? 6.499 7.474 1.626 1.00 94.44 89 ALA A N 1
ATOM 648 C CA . ALA A 1 89 ? 7.698 7.495 0.819 1.00 94.44 89 ALA A CA 1
ATOM 649 C C . ALA A 1 89 ? 7.314 7.500 -0.660 1.00 94.44 89 ALA A C 1
ATOM 651 O O . ALA A 1 89 ? 6.847 6.498 -1.210 1.00 94.44 89 ALA A O 1
ATOM 652 N N . ARG A 1 90 ? 7.485 8.652 -1.306 1.00 95.50 90 ARG A N 1
ATOM 653 C CA . ARG A 1 90 ? 7.075 8.875 -2.689 1.00 95.50 90 ARG A CA 1
ATOM 654 C C . ARG A 1 90 ? 7.976 8.118 -3.657 1.00 95.50 90 ARG A C 1
ATOM 656 O O . ARG A 1 90 ? 9.201 8.234 -3.607 1.00 95.50 90 ARG A O 1
ATOM 663 N N . GLY A 1 91 ? 7.354 7.340 -4.529 1.00 95.81 91 GLY A N 1
ATOM 664 C CA . GLY A 1 91 ? 7.975 6.662 -5.659 1.00 95.81 91 GLY A CA 1
ATOM 665 C C . GLY A 1 91 ? 7.407 7.144 -6.974 1.00 95.81 91 GLY A C 1
ATOM 666 O O . GLY A 1 91 ? 6.279 7.623 -7.008 1.00 95.81 91 GLY A O 1
ATOM 667 N N . TYR A 1 92 ? 8.175 6.970 -8.040 1.00 96.75 92 TYR A N 1
ATOM 668 C CA . TYR A 1 92 ? 7.792 7.390 -9.382 1.00 96.75 92 TYR A CA 1
ATOM 669 C C . TYR A 1 92 ? 7.641 6.186 -10.294 1.00 96.75 92 TYR A C 1
ATOM 671 O O . TYR A 1 92 ? 8.325 5.174 -10.114 1.00 96.75 92 TYR A O 1
ATOM 679 N N . SER A 1 93 ? 6.758 6.328 -11.273 1.00 96.81 93 SER A N 1
ATOM 680 C CA . SER A 1 93 ? 6.458 5.324 -12.278 1.00 96.81 93 SER A CA 1
ATOM 681 C C . SER A 1 93 ? 6.469 5.950 -13.668 1.00 96.81 93 SER A C 1
ATOM 683 O O . SER A 1 93 ? 5.885 7.016 -13.858 1.00 96.81 93 SER A O 1
ATOM 685 N N . LEU A 1 94 ? 7.083 5.257 -14.627 1.00 96.56 94 LEU A N 1
ATOM 686 C CA . LEU A 1 94 ? 6.956 5.505 -16.064 1.00 96.56 94 LEU A CA 1
ATOM 687 C C . LEU A 1 94 ? 6.443 4.234 -16.735 1.00 96.56 94 LEU A C 1
ATOM 689 O O . LEU A 1 94 ? 6.998 3.157 -16.511 1.00 96.56 94 LEU A O 1
ATOM 693 N N . THR A 1 95 ? 5.409 4.350 -17.557 1.00 95.88 95 THR A N 1
ATOM 694 C CA . THR A 1 95 ? 4.840 3.233 -18.320 1.00 95.88 95 THR A CA 1
ATOM 695 C C . THR A 1 95 ? 5.001 3.497 -19.811 1.00 95.88 95 THR A C 1
ATOM 697 O O . THR A 1 95 ? 4.710 4.596 -20.276 1.00 95.88 95 THR A O 1
ATOM 700 N N . MET A 1 96 ? 5.421 2.480 -20.559 1.00 94.06 96 MET A N 1
ATOM 701 C CA . MET A 1 96 ? 5.488 2.477 -22.024 1.00 94.06 96 MET A CA 1
ATOM 702 C C . MET A 1 96 ? 4.764 1.253 -22.592 1.00 94.06 96 MET A C 1
ATOM 704 O O . MET A 1 96 ? 4.500 0.286 -21.866 1.00 94.06 96 MET A O 1
ATOM 708 N N . SER A 1 97 ? 4.565 1.241 -23.909 1.00 90.69 97 SER A N 1
ATOM 709 C CA . SER A 1 97 ? 4.273 -0.003 -24.629 1.00 90.69 97 SER A CA 1
ATOM 710 C C . SER A 1 97 ? 5.493 -0.925 -24.637 1.00 90.69 97 SER A C 1
ATOM 712 O O . SER A 1 97 ? 6.607 -0.505 -24.947 1.00 90.69 97 SER A O 1
ATOM 714 N N . ALA A 1 98 ? 5.290 -2.200 -24.313 1.00 86.31 98 ALA A N 1
ATOM 715 C CA . ALA A 1 98 ? 6.325 -3.211 -24.470 1.00 86.31 98 ALA A CA 1
ATOM 716 C C . ALA A 1 98 ? 6.509 -3.549 -25.958 1.00 86.31 98 ALA A C 1
ATOM 718 O O . ALA A 1 98 ? 5.544 -3.641 -26.717 1.00 86.31 98 ALA A O 1
ATOM 719 N N . ASN A 1 99 ? 7.750 -3.798 -26.368 1.00 82.69 99 ASN A N 1
ATOM 720 C CA . ASN A 1 99 ? 8.084 -4.300 -27.699 1.00 82.69 99 ASN A CA 1
ATOM 721 C C . ASN A 1 99 ? 8.936 -5.579 -27.588 1.00 82.69 99 ASN A C 1
ATOM 723 O O . ASN A 1 99 ? 9.346 -5.971 -26.496 1.00 82.69 99 ASN A O 1
ATOM 727 N N . LYS A 1 100 ? 9.215 -6.247 -28.715 1.00 77.25 100 LYS A N 1
ATOM 728 C CA . LYS A 1 100 ? 9.928 -7.542 -28.724 1.00 77.25 100 LYS A CA 1
ATOM 729 C C . LYS A 1 100 ? 11.366 -7.482 -28.194 1.00 77.25 100 LYS A C 1
ATOM 731 O O . LYS A 1 100 ? 11.908 -8.522 -27.843 1.00 77.25 100 LYS A O 1
ATOM 736 N N . THR A 1 101 ? 11.982 -6.301 -28.163 1.00 79.12 101 THR A N 1
ATOM 737 C CA . THR A 1 101 ? 13.350 -6.104 -27.655 1.00 79.12 101 THR A CA 1
ATOM 738 C C . THR A 1 101 ? 13.398 -5.799 -26.158 1.00 79.12 101 THR A C 1
ATOM 740 O O . THR A 1 101 ? 14.478 -5.756 -25.578 1.00 79.12 101 THR A O 1
ATOM 743 N N . MET A 1 102 ? 12.242 -5.604 -25.521 1.00 84.31 102 MET A N 1
ATOM 744 C CA . MET A 1 102 ? 12.149 -5.271 -24.104 1.00 84.31 102 MET A CA 1
ATOM 745 C C . MET A 1 102 ? 12.093 -6.511 -23.195 1.00 84.31 102 MET A C 1
ATOM 747 O O . MET A 1 102 ? 11.677 -7.586 -23.636 1.00 84.31 102 MET A O 1
ATOM 751 N N . PRO A 1 103 ? 12.454 -6.371 -21.902 1.00 86.06 103 PRO A N 1
ATOM 752 C CA . PRO A 1 103 ? 12.357 -7.456 -20.933 1.00 86.06 103 PRO A CA 1
ATOM 753 C C . PRO A 1 103 ? 10.957 -8.076 -20.852 1.00 86.06 103 PRO A C 1
ATOM 755 O O . PRO A 1 103 ? 9.962 -7.379 -20.663 1.00 86.06 103 PRO A O 1
ATOM 758 N N . SER A 1 104 ? 10.900 -9.407 -20.935 1.00 87.62 104 SER A N 1
ATOM 759 C CA . SER A 1 104 ? 9.681 -10.207 -20.745 1.00 87.62 104 SER A CA 1
ATOM 760 C C . SER A 1 104 ? 9.507 -10.730 -19.315 1.00 87.62 104 SER A C 1
ATOM 762 O O . SER A 1 104 ? 8.458 -11.270 -18.980 1.00 87.62 104 SER A O 1
ATOM 764 N N . HIS A 1 105 ? 10.525 -10.556 -18.470 1.00 90.19 105 HIS A N 1
ATOM 765 C CA . HIS A 1 105 ? 10.511 -10.907 -17.052 1.00 90.19 105 HIS A CA 1
ATOM 766 C C . HIS A 1 105 ? 10.628 -9.639 -16.208 1.00 90.19 105 HIS A C 1
ATOM 768 O O . HIS A 1 105 ? 11.176 -8.631 -16.659 1.00 90.19 105 HIS A O 1
ATOM 774 N N . ALA A 1 106 ? 10.119 -9.691 -14.977 1.00 93.38 106 ALA A N 1
ATOM 775 C CA . ALA A 1 106 ? 10.363 -8.628 -14.015 1.00 93.38 106 ALA A CA 1
ATOM 776 C C . ALA A 1 106 ? 11.855 -8.587 -13.652 1.00 93.38 106 ALA A C 1
ATOM 778 O O . ALA A 1 106 ? 12.479 -9.628 -13.450 1.00 93.38 106 ALA A O 1
ATOM 779 N N . LEU A 1 107 ? 12.424 -7.385 -13.578 1.00 93.81 107 LEU A N 1
ATOM 780 C CA . LEU A 1 107 ? 13.835 -7.161 -13.272 1.00 93.81 107 LEU A CA 1
ATOM 781 C C . LEU A 1 107 ? 13.975 -6.112 -12.175 1.00 93.81 107 LEU A C 1
ATOM 783 O O . LEU A 1 107 ? 13.196 -5.162 -12.098 1.00 93.81 107 LEU A O 1
ATOM 787 N N . ILE A 1 108 ? 15.035 -6.228 -11.383 1.00 95.12 108 ILE A N 1
ATOM 788 C CA . ILE A 1 108 ? 15.528 -5.133 -10.551 1.00 95.12 108 ILE A CA 1
ATOM 789 C C . ILE A 1 108 ? 16.907 -4.758 -11.080 1.00 95.12 108 ILE A C 1
ATOM 791 O O . ILE A 1 108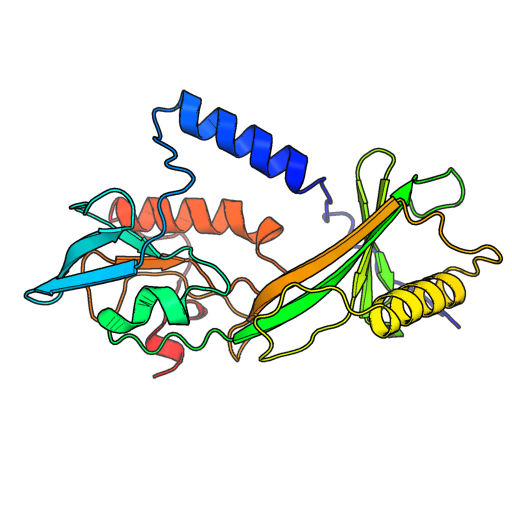 ? 17.838 -5.557 -11.036 1.00 95.12 108 ILE A O 1
ATOM 795 N N . LEU A 1 109 ? 17.040 -3.526 -11.566 1.00 95.00 109 LEU A N 1
ATOM 796 C CA . LEU A 1 109 ? 18.317 -2.940 -11.958 1.00 95.00 109 LEU A CA 1
ATOM 797 C C . LEU A 1 109 ? 19.028 -2.523 -10.665 1.00 95.00 109 LEU A C 1
ATOM 799 O O . LEU A 1 109 ? 18.843 -1.402 -10.185 1.00 95.00 109 LEU A O 1
ATOM 803 N N . GLY A 1 110 ? 19.745 -3.462 -10.041 1.00 92.31 110 GLY A N 1
ATOM 804 C CA . GLY A 1 110 ? 20.191 -3.377 -8.645 1.00 92.31 110 GLY A CA 1
ATOM 805 C C . GLY A 1 110 ? 20.958 -2.097 -8.311 1.00 92.31 110 GLY A C 1
ATOM 806 O O . GLY A 1 110 ? 20.590 -1.369 -7.386 1.00 92.31 110 GLY A O 1
ATOM 807 N N . GLU A 1 111 ? 21.963 -1.763 -9.116 1.00 91.19 111 GLU A N 1
ATOM 808 C CA . GLU A 1 111 ? 22.815 -0.582 -8.940 1.00 91.19 111 GLU A CA 1
ATOM 809 C C . GLU A 1 111 ? 22.039 0.725 -9.126 1.00 91.19 111 GLU A C 1
ATOM 811 O O . GLU A 1 111 ? 22.356 1.741 -8.507 1.00 91.19 111 GLU A O 1
ATOM 816 N N . ARG A 1 112 ? 20.996 0.706 -9.964 1.00 92.94 112 ARG A N 1
ATOM 817 C CA . ARG A 1 112 ? 20.145 1.873 -10.241 1.00 92.94 112 ARG A CA 1
ATOM 818 C C . ARG A 1 112 ? 18.927 1.951 -9.323 1.00 92.94 112 ARG A C 1
ATOM 820 O O . ARG A 1 112 ? 18.288 2.998 -9.264 1.00 92.94 112 ARG A O 1
ATOM 827 N N . ARG A 1 113 ? 18.620 0.877 -8.585 1.00 94.00 113 ARG A N 1
ATOM 828 C CA . ARG A 1 113 ? 17.429 0.730 -7.730 1.00 94.00 113 ARG A CA 1
ATOM 829 C C . ARG A 1 113 ? 16.130 1.019 -8.491 1.00 94.00 113 ARG A C 1
ATOM 831 O O . ARG A 1 113 ? 15.251 1.728 -7.995 1.00 94.00 113 ARG A O 1
ATOM 838 N N . ILE A 1 114 ? 16.038 0.487 -9.708 1.00 96.44 114 ILE A N 1
ATOM 839 C CA . ILE A 1 114 ? 14.862 0.592 -10.578 1.00 96.44 114 ILE A CA 1
ATOM 840 C C . ILE A 1 114 ? 14.258 -0.800 -10.729 1.00 96.44 114 ILE A C 1
ATOM 842 O O . ILE A 1 114 ? 14.957 -1.730 -11.119 1.00 96.44 114 ILE A O 1
ATOM 846 N N . ALA A 1 115 ? 12.970 -0.940 -10.438 1.00 96.06 115 ALA A N 1
ATOM 847 C CA . ALA A 1 115 ? 12.214 -2.140 -10.766 1.00 96.06 115 ALA A CA 1
ATOM 848 C C . ALA A 1 115 ? 11.560 -1.970 -12.141 1.00 96.06 115 ALA A C 1
ATOM 850 O O . ALA A 1 115 ? 10.946 -0.938 -12.422 1.00 96.06 115 ALA A O 1
ATOM 851 N N . VAL A 1 116 ? 11.692 -2.989 -12.982 1.00 95.62 116 VAL A N 1
ATOM 852 C CA . VAL A 1 116 ? 11.110 -3.079 -14.320 1.00 95.62 116 VAL A CA 1
ATOM 853 C C . VAL A 1 116 ? 10.085 -4.205 -14.295 1.00 95.62 116 VAL A C 1
ATOM 855 O O . VAL A 1 116 ? 10.410 -5.337 -13.942 1.00 95.62 116 VAL A O 1
ATOM 858 N N . SER A 1 117 ? 8.836 -3.903 -14.627 1.00 95.06 117 SER A N 1
ATOM 859 C CA . SER A 1 117 ? 7.715 -4.834 -14.505 1.00 95.06 117 SER A CA 1
ATOM 860 C C . SER A 1 117 ? 6.937 -4.910 -15.819 1.00 95.06 117 SER A C 1
ATOM 862 O O . SER A 1 117 ? 6.286 -3.930 -16.196 1.00 95.06 117 SER A O 1
ATOM 864 N N . PRO A 1 118 ? 6.991 -6.051 -16.526 1.00 93.62 118 PRO A N 1
ATOM 865 C CA . PRO A 1 118 ? 6.101 -6.328 -17.646 1.00 93.62 118 PRO A CA 1
ATOM 866 C C . PRO A 1 118 ? 4.652 -6.443 -17.160 1.00 93.62 118 PRO A C 1
ATOM 868 O O . PRO A 1 118 ? 4.389 -6.966 -16.079 1.00 93.62 118 PRO A O 1
ATOM 871 N N . MET A 1 119 ? 3.696 -5.945 -17.939 1.00 91.75 119 MET A N 1
ATOM 872 C CA . MET A 1 119 ? 2.268 -5.968 -17.599 1.00 91.75 119 MET A CA 1
ATOM 873 C C . MET A 1 119 ? 1.420 -6.096 -18.870 1.00 91.75 119 MET A C 1
ATOM 875 O O . MET A 1 119 ? 0.802 -5.127 -19.298 1.00 91.75 119 MET A O 1
ATOM 879 N N . ALA A 1 120 ? 1.398 -7.289 -19.473 1.00 83.69 120 ALA A N 1
ATOM 880 C CA . ALA A 1 120 ? 0.541 -7.635 -20.617 1.00 83.69 120 ALA A CA 1
ATOM 881 C C . ALA A 1 120 ? 0.532 -6.573 -21.742 1.00 83.69 120 ALA A C 1
ATOM 883 O O . ALA A 1 120 ? -0.452 -5.871 -21.951 1.00 83.69 120 ALA A O 1
ATOM 884 N N . GLY A 1 121 ? 1.653 -6.448 -22.459 1.00 87.31 121 GLY A N 1
ATOM 885 C CA . GLY A 1 121 ? 1.820 -5.465 -23.540 1.00 87.31 121 GLY A CA 1
ATOM 886 C C . GLY A 1 121 ? 2.336 -4.100 -23.079 1.00 87.31 121 GLY A C 1
ATOM 887 O O . GLY A 1 121 ? 2.716 -3.287 -23.915 1.00 87.31 121 GLY A O 1
ATOM 888 N N . LEU A 1 122 ? 2.432 -3.868 -21.768 1.00 92.94 122 LEU A N 1
ATOM 889 C CA . LEU A 1 122 ? 3.083 -2.698 -21.181 1.00 92.94 122 LEU A CA 1
ATOM 890 C C . LEU A 1 122 ? 4.382 -3.080 -20.476 1.00 92.94 122 LEU A C 1
ATOM 892 O O . LEU A 1 122 ? 4.546 -4.210 -20.007 1.00 92.94 122 LEU A O 1
ATOM 896 N N . LEU A 1 123 ? 5.273 -2.104 -20.338 1.00 94.38 123 LEU A N 1
ATOM 897 C CA . LEU A 1 123 ? 6.450 -2.190 -19.485 1.00 94.38 123 LEU A CA 1
ATOM 898 C C . LEU A 1 123 ? 6.495 -0.974 -18.565 1.00 94.38 123 LEU A C 1
ATOM 900 O O . LEU A 1 123 ? 6.388 0.164 -19.024 1.00 94.38 123 LEU A O 1
ATOM 904 N N . ARG A 1 124 ? 6.648 -1.212 -17.262 1.00 96.12 124 ARG A N 1
ATOM 905 C CA . ARG A 1 124 ? 6.688 -0.149 -16.260 1.00 96.12 124 ARG A CA 1
ATOM 906 C C . ARG A 1 124 ? 8.014 -0.120 -15.526 1.00 96.12 124 ARG A C 1
ATOM 908 O O . ARG A 1 124 ? 8.488 -1.141 -15.041 1.00 96.12 124 ARG A O 1
ATOM 915 N N . PHE A 1 125 ? 8.561 1.077 -15.407 1.00 96.44 125 PHE A N 1
ATOM 916 C CA . PHE A 1 125 ? 9.776 1.385 -14.676 1.00 96.44 125 PHE A CA 1
ATOM 917 C C . PHE A 1 125 ? 9.375 2.136 -13.422 1.00 96.44 125 PHE A C 1
ATOM 919 O O . PHE A 1 125 ? 8.718 3.173 -13.498 1.00 96.44 125 PHE A O 1
ATOM 926 N N . THR A 1 126 ? 9.767 1.623 -12.264 1.00 95.81 126 THR A N 1
ATOM 927 C CA . THR A 1 126 ? 9.549 2.305 -10.993 1.00 95.81 126 THR A CA 1
ATOM 928 C C . THR A 1 126 ? 10.860 2.478 -10.266 1.00 95.81 126 THR A C 1
ATOM 930 O O . THR A 1 126 ? 11.721 1.601 -10.263 1.00 95.81 126 THR A O 1
ATOM 933 N N . GLY A 1 127 ? 11.030 3.628 -9.639 1.00 94.56 127 GLY A N 1
ATOM 934 C CA . GLY A 1 127 ? 12.273 3.937 -8.962 1.00 94.56 127 GLY A CA 1
ATOM 935 C C . GLY A 1 127 ? 12.102 5.075 -7.986 1.00 94.56 127 GLY A C 1
ATOM 936 O O . GLY A 1 127 ? 11.021 5.668 -7.874 1.00 94.56 127 GLY A O 1
ATOM 937 N N . ARG A 1 128 ? 13.214 5.363 -7.304 1.00 93.44 128 ARG A N 1
ATOM 938 C CA . ARG A 1 128 ? 13.351 6.433 -6.316 1.00 93.44 128 ARG A CA 1
ATOM 939 C C . ARG A 1 128 ? 12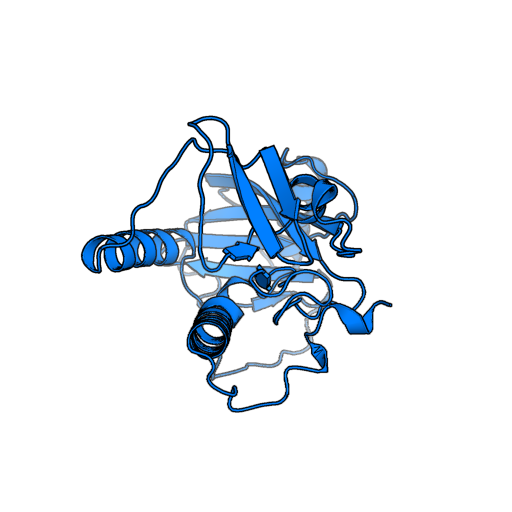.418 6.258 -5.105 1.00 93.44 128 ARG A C 1
ATOM 941 O O . ARG A 1 128 ? 11.336 5.665 -5.143 1.00 93.44 128 ARG A O 1
ATOM 948 N N . LEU A 1 129 ? 12.896 6.766 -3.980 1.00 90.38 129 LEU A N 1
ATOM 949 C CA . LEU A 1 129 ? 12.163 6.812 -2.729 1.00 90.38 129 LEU A CA 1
ATOM 950 C C . LEU A 1 129 ? 12.452 8.163 -2.081 1.00 90.38 129 LEU A C 1
ATOM 952 O O . LEU A 1 129 ? 13.601 8.450 -1.750 1.00 90.38 129 LEU A O 1
ATOM 956 N N . GLU A 1 130 ? 11.434 9.004 -1.952 1.00 92.56 130 GLU A N 1
ATOM 957 C CA . GLU A 1 130 ? 11.520 10.281 -1.244 1.00 92.56 130 GLU A CA 1
ATOM 958 C C . GLU A 1 130 ? 10.672 10.216 0.019 1.00 92.56 130 GLU A C 1
ATOM 960 O O . GLU A 1 130 ? 9.444 10.211 -0.043 1.00 92.56 130 GLU A O 1
ATOM 965 N N . VAL A 1 131 ? 11.340 10.126 1.163 1.00 89.06 131 VAL A N 1
ATOM 966 C CA . VAL A 1 131 ? 10.696 9.966 2.468 1.00 89.06 131 VAL A CA 1
ATOM 967 C C . VAL A 1 131 ? 10.160 11.310 2.970 1.00 89.06 131 VAL A C 1
ATOM 969 O O . VAL A 1 131 ? 10.807 12.342 2.803 1.00 89.06 131 VAL A O 1
ATOM 972 N N . GLY A 1 132 ? 8.979 11.292 3.592 1.00 80.62 132 GLY A N 1
ATOM 973 C CA . GLY A 1 132 ? 8.391 12.445 4.281 1.00 80.62 132 GLY A CA 1
ATOM 974 C C . GLY A 1 132 ? 7.586 13.393 3.390 1.00 80.62 132 GLY A C 1
ATOM 975 O O . GLY A 1 132 ? 7.077 14.398 3.879 1.00 80.62 132 GLY A O 1
ATOM 976 N N . ASN A 1 133 ? 7.432 13.083 2.100 1.00 78.62 133 ASN A N 1
ATOM 977 C CA . ASN A 1 133 ? 6.630 13.882 1.178 1.00 78.62 133 ASN A CA 1
ATOM 978 C C . ASN A 1 133 ? 5.255 13.236 0.942 1.00 78.62 133 ASN A C 1
ATOM 980 O O . ASN A 1 133 ? 5.180 12.109 0.460 1.00 78.62 133 ASN A O 1
ATOM 984 N N . TYR A 1 134 ? 4.179 13.964 1.254 1.00 83.25 134 TYR A N 1
ATOM 985 C CA . TYR A 1 134 ? 2.787 13.537 1.036 1.00 83.25 134 TYR A CA 1
ATOM 986 C C . TYR A 1 134 ? 2.235 13.915 -0.349 1.00 83.25 134 TYR A C 1
ATOM 988 O O . TYR A 1 134 ? 1.121 13.532 -0.694 1.00 83.25 134 TYR A O 1
ATOM 996 N N . SER A 1 135 ? 2.980 14.675 -1.150 1.00 89.94 135 SER A N 1
ATOM 997 C CA . SER A 1 135 ? 2.576 15.024 -2.511 1.00 89.94 135 SER A CA 1
ATOM 998 C C . SER A 1 135 ? 2.633 13.795 -3.416 1.00 89.94 135 SER A C 1
ATOM 1000 O O . SER A 1 135 ? 3.618 13.067 -3.404 1.00 89.94 135 SER A O 1
ATOM 1002 N N . MET A 1 136 ? 1.620 13.584 -4.250 1.00 93.25 136 MET A N 1
ATOM 1003 C CA . MET A 1 136 ? 1.665 12.602 -5.343 1.00 93.25 136 MET A CA 1
ATOM 1004 C C . MET A 1 136 ? 2.001 13.252 -6.690 1.00 93.25 136 MET A C 1
ATOM 1006 O O . MET A 1 136 ? 1.950 12.587 -7.719 1.00 93.25 136 MET A O 1
ATOM 1010 N N . GLU A 1 137 ? 2.396 14.530 -6.684 1.00 93.75 137 GLU A N 1
ATOM 1011 C CA . GLU A 1 137 ? 2.801 15.231 -7.899 1.00 93.75 137 GLU A CA 1
ATOM 1012 C C . GLU A 1 137 ? 4.102 14.628 -8.444 1.00 93.75 137 GLU A C 1
ATOM 1014 O O . GLU A 1 137 ? 5.105 14.553 -7.712 1.00 93.75 137 GLU A O 1
ATOM 1019 N N . PRO A 1 138 ? 4.121 14.192 -9.714 1.00 90.94 138 PRO A N 1
ATOM 1020 C CA . PRO A 1 138 ? 5.333 13.716 -10.353 1.00 90.94 138 PRO A CA 1
ATOM 1021 C C . PRO A 1 138 ? 6.365 14.837 -10.495 1.00 90.94 138 PRO A C 1
ATOM 1023 O O . PRO A 1 138 ? 6.040 15.994 -10.744 1.00 90.94 138 PRO A O 1
ATOM 1026 N N . ASN A 1 139 ? 7.643 14.489 -10.361 1.00 93.50 139 ASN A N 1
ATOM 1027 C CA . ASN A 1 139 ? 8.746 15.421 -10.535 1.00 93.50 139 ASN A CA 1
ATOM 1028 C C . ASN A 1 139 ? 9.453 15.076 -11.854 1.00 93.50 139 ASN A C 1
ATOM 1030 O O . ASN A 1 139 ? 10.064 14.004 -11.931 1.00 93.50 139 ASN A O 1
ATOM 1034 N N . PRO A 1 140 ? 9.412 15.959 -12.868 1.00 94.62 140 PRO A N 1
ATOM 1035 C CA . PRO A 1 140 ? 9.958 15.669 -14.193 1.00 94.62 140 PRO A CA 1
ATOM 1036 C C . PRO A 1 140 ? 11.460 15.364 -14.162 1.00 94.62 140 PRO A C 1
ATOM 1038 O O . PRO A 1 140 ? 11.911 14.478 -14.881 1.00 94.62 140 PRO A O 1
ATOM 1041 N N . VAL A 1 141 ? 12.223 15.996 -13.262 1.00 95.56 141 VAL A N 1
ATOM 1042 C CA . VAL A 1 141 ? 13.667 15.740 -13.109 1.00 95.56 141 VAL A CA 1
ATOM 1043 C C . VAL A 1 141 ? 13.925 14.302 -12.655 1.00 95.56 141 VAL A C 1
ATOM 1045 O O . VAL A 1 141 ? 14.875 13.662 -13.103 1.00 95.56 141 VAL A O 1
ATOM 1048 N N . TRP A 1 142 ? 13.095 13.767 -11.754 1.00 95.06 142 TRP A N 1
ATOM 1049 C CA . TRP A 1 142 ? 13.244 12.383 -11.301 1.00 95.06 142 TRP A CA 1
ATOM 1050 C C . TRP A 1 142 ? 12.768 11.376 -12.341 1.00 95.06 142 TRP A C 1
ATOM 1052 O O . TRP A 1 142 ? 13.402 10.332 -12.486 1.00 95.06 142 TRP A O 1
ATOM 1062 N N . LEU A 1 143 ? 11.703 11.695 -13.076 1.00 96.44 143 LEU A N 1
ATOM 1063 C CA . LEU A 1 143 ? 11.212 10.870 -14.180 1.00 96.44 143 LEU A CA 1
ATOM 1064 C C . LEU A 1 143 ? 12.277 10.727 -15.277 1.00 96.44 143 LEU A C 1
ATOM 1066 O O . LEU A 1 143 ? 12.627 9.605 -15.638 1.00 96.44 143 LEU A O 1
ATOM 1070 N N . GLU A 1 144 ? 12.880 11.839 -15.706 1.00 95.94 144 GLU A N 1
ATOM 1071 C CA . GLU A 1 144 ? 13.967 11.844 -16.693 1.00 95.94 144 GLU A CA 1
ATOM 1072 C C . GLU A 1 144 ? 15.1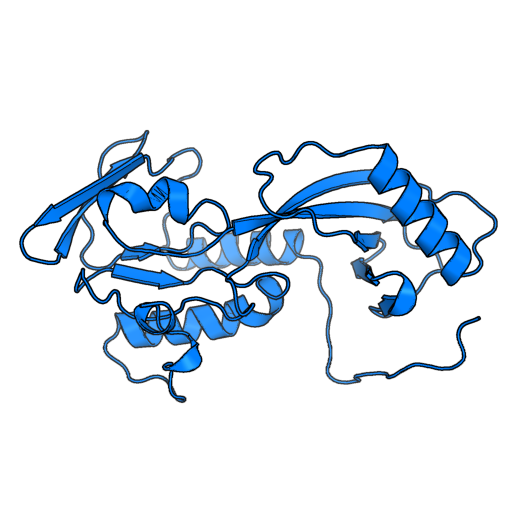95 11.062 -16.199 1.00 95.94 144 GLU A C 1
ATOM 1074 O O . GLU A 1 144 ? 15.802 10.292 -16.942 1.00 95.94 144 GLU A O 1
ATOM 1079 N N . ARG A 1 145 ? 15.552 11.190 -14.914 1.00 96.12 145 ARG A N 1
ATOM 1080 C CA . ARG A 1 145 ? 16.660 10.419 -14.324 1.00 96.12 145 ARG A CA 1
ATOM 1081 C C . ARG A 1 145 ? 16.398 8.915 -14.312 1.00 96.12 145 ARG A C 1
ATOM 1083 O O . ARG A 1 145 ? 17.339 8.151 -14.535 1.00 96.12 145 ARG A O 1
ATOM 1090 N N . ILE A 1 146 ? 15.165 8.488 -14.028 1.00 96.62 146 ILE A N 1
ATOM 1091 C CA . ILE A 1 146 ? 14.785 7.068 -14.060 1.00 96.62 146 ILE A CA 1
ATOM 1092 C C . ILE A 1 146 ? 14.865 6.546 -15.492 1.00 96.62 146 ILE A C 1
ATOM 1094 O O . ILE A 1 146 ? 15.490 5.510 -15.703 1.00 96.62 146 ILE A O 1
ATOM 1098 N N . GLU A 1 147 ? 14.304 7.273 -16.461 1.00 95.56 147 GLU A N 1
ATOM 1099 C CA . GLU A 1 147 ? 14.396 6.919 -17.880 1.00 95.56 147 GLU A CA 1
ATOM 1100 C C . GLU A 1 147 ? 15.857 6.773 -18.320 1.00 95.56 147 GLU A C 1
ATOM 1102 O O . GLU A 1 147 ? 16.249 5.703 -18.785 1.00 95.56 147 GLU A O 1
ATOM 1107 N N . ASN A 1 148 ? 16.681 7.805 -18.116 1.00 95.50 148 ASN A N 1
ATOM 1108 C CA . ASN A 1 148 ? 18.080 7.797 -18.543 1.00 95.50 148 ASN A CA 1
ATOM 1109 C C . ASN A 1 148 ? 18.865 6.651 -17.890 1.00 95.50 148 ASN A C 1
ATOM 1111 O O . ASN A 1 148 ? 19.607 5.945 -18.569 1.00 95.50 148 ASN A O 1
ATOM 1115 N N . SER A 1 149 ? 18.653 6.412 -16.591 1.00 94.94 149 SER A N 1
ATOM 1116 C CA . SER A 1 149 ? 19.318 5.317 -15.871 1.00 94.94 149 SER A CA 1
ATOM 1117 C C . SER A 1 149 ? 18.880 3.942 -16.374 1.00 94.94 149 SER A C 1
ATOM 1119 O O . SER A 1 149 ? 19.710 3.044 -16.494 1.00 94.94 149 SER A O 1
ATOM 1121 N N . ALA A 1 150 ? 17.586 3.758 -16.653 1.00 93.69 150 ALA A N 1
ATOM 1122 C CA . ALA A 1 150 ? 17.061 2.503 -17.178 1.00 93.69 150 ALA A CA 1
ATOM 1123 C C . ALA A 1 150 ? 17.575 2.237 -18.596 1.00 93.69 150 ALA A C 1
ATOM 1125 O O . ALA A 1 150 ? 18.008 1.125 -18.891 1.00 93.69 150 ALA A O 1
ATOM 1126 N N . ARG A 1 151 ? 17.589 3.266 -19.448 1.00 92.50 151 ARG A N 1
ATOM 1127 C CA . ARG A 1 151 ? 18.114 3.188 -20.811 1.00 92.50 151 ARG A CA 1
ATOM 1128 C C . ARG A 1 151 ? 19.594 2.850 -20.853 1.00 92.50 151 ARG A C 1
ATOM 1130 O O . ARG A 1 151 ? 19.977 1.952 -21.590 1.00 92.50 151 ARG A O 1
ATOM 1137 N N . GLU A 1 152 ? 20.410 3.526 -20.048 1.00 92.50 152 GLU A N 1
ATOM 1138 C CA . GLU A 1 152 ? 21.845 3.241 -19.951 1.00 92.50 152 GLU A CA 1
ATOM 1139 C C . GLU A 1 152 ? 22.079 1.788 -19.509 1.00 92.50 152 GLU A C 1
ATOM 1141 O O . GLU A 1 152 ? 22.883 1.069 -20.099 1.00 92.50 152 GLU A O 1
ATOM 1146 N N . TYR A 1 153 ? 21.330 1.330 -18.502 1.00 92.25 153 TYR A N 1
ATOM 1147 C CA . TYR A 1 153 ? 21.475 -0.017 -17.954 1.00 92.25 153 TYR A CA 1
ATOM 1148 C C . TYR A 1 153 ? 21.040 -1.111 -18.937 1.00 92.25 153 TYR A C 1
ATOM 1150 O O . TYR A 1 153 ? 21.696 -2.146 -19.040 1.00 92.25 153 TYR A O 1
ATOM 1158 N N . LEU A 1 154 ? 19.946 -0.879 -19.666 1.00 89.31 154 LEU A N 1
ATOM 1159 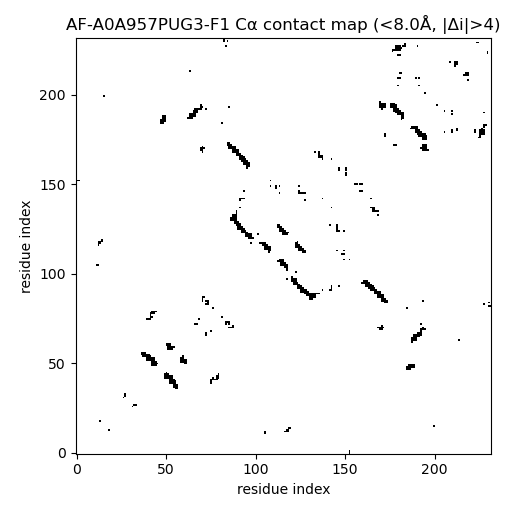C CA . LEU A 1 154 ? 19.399 -1.803 -20.663 1.00 89.31 154 LEU A CA 1
ATOM 1160 C C . LEU A 1 154 ? 20.011 -1.615 -22.062 1.00 89.31 154 LEU A C 1
ATOM 1162 O O . LEU A 1 154 ? 19.634 -2.341 -22.977 1.00 89.31 154 LEU A O 1
ATOM 1166 N N . ARG A 1 155 ? 20.957 -0.676 -22.221 1.00 89.81 155 ARG A N 1
ATOM 1167 C CA . ARG A 1 155 ? 21.619 -0.325 -23.490 1.00 89.81 155 ARG A CA 1
ATOM 1168 C C . ARG A 1 155 ? 20.619 0.028 -24.599 1.00 89.81 155 ARG A C 1
ATOM 1170 O O . ARG A 1 155 ? 20.655 -0.533 -25.688 1.00 89.81 155 ARG A O 1
ATOM 1177 N N . LEU A 1 156 ? 19.708 0.950 -24.289 1.00 87.44 156 LEU A N 1
ATOM 1178 C CA . LEU A 1 156 ? 18.668 1.433 -25.200 1.00 87.44 156 LEU A CA 1
ATOM 1179 C C . LEU A 1 156 ? 19.064 2.776 -25.834 1.00 87.44 156 LEU A C 1
ATOM 1181 O O . LEU A 1 156 ? 19.157 3.797 -25.140 1.00 87.44 156 LEU A O 1
ATOM 1185 N N . ASP A 1 157 ? 19.228 2.790 -27.157 1.00 85.31 157 ASP A N 1
ATOM 1186 C CA . ASP A 1 157 ? 19.658 3.968 -27.934 1.00 85.31 157 ASP A CA 1
ATOM 1187 C C . ASP A 1 157 ? 18.562 5.030 -28.106 1.00 85.31 157 ASP A C 1
ATOM 1189 O O . ASP A 1 157 ? 18.851 6.227 -28.208 1.00 85.31 157 ASP A O 1
ATOM 1193 N N . GLU A 1 158 ? 17.295 4.626 -28.044 1.00 87.06 158 GLU A N 1
ATOM 1194 C CA . GLU A 1 158 ? 16.140 5.508 -28.217 1.00 87.06 158 GLU A CA 1
ATOM 1195 C C . GLU A 1 158 ? 15.473 5.865 -26.892 1.00 87.06 158 GLU A C 1
ATOM 1197 O O . GLU A 1 158 ? 15.511 5.097 -25.926 1.00 87.06 158 GLU A O 1
ATOM 1202 N N . LYS A 1 159 ? 14.853 7.054 -26.849 1.00 88.75 159 LYS A N 1
ATOM 1203 C CA . LYS A 1 159 ? 14.005 7.449 -25.721 1.00 88.75 159 LYS A CA 1
ATOM 1204 C C . LYS A 1 159 ? 12.842 6.483 -25.570 1.00 88.75 159 LYS A C 1
ATOM 1206 O O . LYS A 1 159 ? 12.373 5.875 -26.528 1.00 88.75 159 LYS A O 1
ATOM 1211 N N . LEU A 1 160 ? 12.388 6.369 -24.334 1.00 89.31 160 LEU A N 1
ATOM 1212 C CA . LEU A 1 160 ? 11.225 5.578 -24.003 1.00 89.31 160 LEU A CA 1
ATOM 1213 C C . LEU A 1 160 ? 9.985 6.290 -24.552 1.00 89.31 160 LEU A C 1
ATOM 1215 O O . LEU A 1 160 ? 9.781 7.473 -24.282 1.00 89.31 160 LEU A O 1
ATOM 1219 N N . ASP A 1 161 ? 9.144 5.573 -25.297 1.00 90.25 161 ASP A N 1
ATOM 1220 C CA . ASP A 1 161 ? 7.817 6.063 -25.685 1.00 90.25 161 ASP A CA 1
ATOM 1221 C C . ASP A 1 161 ? 6.880 5.999 -24.468 1.00 90.25 161 ASP A C 1
ATOM 1223 O O . ASP A 1 161 ? 6.103 5.057 -24.272 1.00 90.25 161 ASP A O 1
ATOM 1227 N N . VAL A 1 162 ? 7.076 6.948 -23.550 1.00 93.75 162 VAL A N 1
ATOM 1228 C CA . VAL A 1 162 ? 6.367 7.013 -22.273 1.00 93.75 162 VAL A CA 1
ATOM 1229 C C . VAL A 1 162 ? 4.928 7.449 -22.518 1.00 93.75 162 VAL A C 1
ATOM 1231 O O . VAL A 1 162 ? 4.661 8.567 -22.948 1.00 93.75 162 VAL A O 1
ATOM 1234 N N . GLN A 1 163 ? 3.994 6.575 -22.161 1.00 94.31 163 GLN A N 1
ATOM 1235 C CA . GLN A 1 163 ? 2.556 6.815 -22.279 1.00 94.31 163 GLN A CA 1
ATOM 1236 C C . GLN A 1 163 ? 1.954 7.393 -20.999 1.00 94.31 163 GLN A C 1
ATOM 1238 O O . GLN A 1 163 ? 0.926 8.062 -21.034 1.00 94.31 163 GLN A O 1
ATOM 1243 N N . GLU A 1 164 ? 2.572 7.111 -19.854 1.00 95.56 164 GLU A N 1
ATOM 1244 C CA . GLU A 1 164 ? 2.033 7.488 -18.554 1.00 95.56 164 GLU A CA 1
ATOM 1245 C C . GLU A 1 164 ? 3.160 7.689 -17.543 1.00 95.56 164 GLU A C 1
ATOM 1247 O O . GLU A 1 164 ? 4.071 6.864 -17.428 1.00 95.56 164 GLU A O 1
ATOM 1252 N N . THR A 1 165 ? 3.045 8.750 -16.744 1.00 96.81 165 THR A N 1
ATOM 1253 C CA . THR A 1 165 ? 3.881 8.965 -15.563 1.00 96.81 165 THR A CA 1
ATOM 1254 C C . THR A 1 165 ? 3.033 9.323 -14.360 1.00 96.81 165 THR A C 1
ATOM 1256 O O . THR A 1 165 ? 2.107 10.122 -14.477 1.00 96.81 165 THR A O 1
ATOM 1259 N N . TRP A 1 166 ? 3.390 8.802 -13.193 1.00 96.56 166 TRP A N 1
ATOM 1260 C CA . TRP A 1 166 ? 2.745 9.170 -11.935 1.00 96.56 166 TRP A CA 1
ATOM 1261 C C . TRP A 1 166 ? 3.699 8.986 -10.754 1.00 96.56 166 TRP A C 1
ATOM 1263 O O . TRP A 1 166 ? 4.755 8.353 -10.874 1.00 96.56 166 TRP A O 1
ATOM 1273 N N . ALA A 1 167 ? 3.329 9.546 -9.603 1.00 96.75 167 ALA A N 1
ATOM 1274 C CA . ALA A 1 167 ? 3.993 9.285 -8.338 1.00 96.75 167 ALA A CA 1
ATOM 1275 C C . ALA A 1 167 ? 2.990 8.787 -7.293 1.00 96.75 167 ALA A C 1
ATOM 1277 O O . ALA A 1 167 ? 1.821 9.160 -7.305 1.00 96.75 167 ALA A O 1
ATOM 1278 N N . GLY A 1 168 ? 3.440 7.911 -6.398 1.00 95.44 168 GLY A N 1
ATOM 1279 C CA . GLY A 1 168 ? 2.595 7.321 -5.362 1.00 95.44 168 GLY A CA 1
ATOM 1280 C C . GLY A 1 168 ? 3.332 7.146 -4.047 1.00 95.44 168 GLY A C 1
ATOM 1281 O O . GLY A 1 168 ? 4.562 7.069 -4.007 1.00 95.44 168 GLY A O 1
ATOM 1282 N N . LEU A 1 169 ? 2.568 7.095 -2.960 1.00 96.06 169 LEU A N 1
ATOM 1283 C CA . LEU A 1 169 ? 3.098 7.042 -1.602 1.00 96.06 169 LEU A CA 1
ATOM 1284 C C . LEU A 1 169 ? 3.165 5.601 -1.104 1.00 96.06 169 LEU A C 1
ATOM 1286 O O . LEU A 1 169 ? 2.146 4.927 -0.960 1.00 96.06 169 LEU A O 1
ATOM 1290 N N . ARG A 1 170 ? 4.371 5.143 -0.781 1.00 96.00 170 ARG A N 1
ATOM 1291 C CA . ARG A 1 170 ? 4.591 3.861 -0.111 1.00 96.00 170 ARG A CA 1
ATOM 1292 C C . ARG A 1 170 ? 4.471 4.065 1.404 1.00 96.00 170 ARG A C 1
ATOM 1294 O O . ARG A 1 170 ? 5.117 4.981 1.913 1.00 96.00 170 ARG A O 1
ATOM 1301 N N . PRO A 1 171 ? 3.677 3.262 2.132 1.00 96.75 171 PRO A N 1
ATOM 1302 C CA . PRO A 1 171 ? 3.564 3.374 3.583 1.00 96.75 171 PRO A CA 1
ATOM 1303 C C . PRO A 1 171 ? 4.743 2.674 4.256 1.00 96.75 171 PRO A C 1
ATOM 1305 O O . PRO A 1 171 ? 4.703 1.4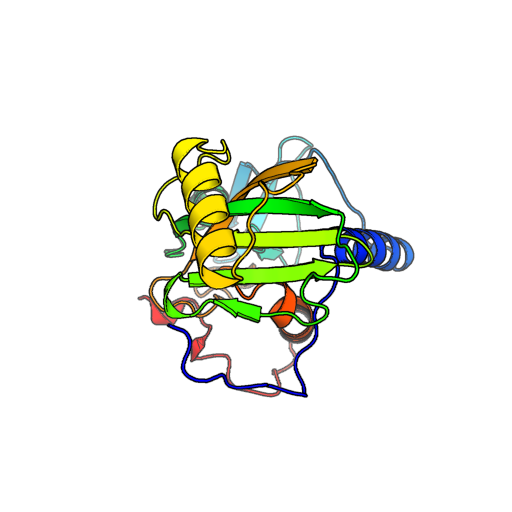64 4.463 1.00 96.75 171 PRO A O 1
ATOM 1308 N N . THR A 1 172 ? 5.811 3.402 4.567 1.00 96.31 172 THR A N 1
ATOM 1309 C CA . THR A 1 172 ? 7.022 2.808 5.148 1.00 96.31 172 THR A CA 1
ATOM 1310 C C . THR A 1 172 ? 7.015 2.923 6.664 1.00 96.31 172 THR A C 1
ATOM 1312 O O . THR A 1 172 ? 6.903 4.024 7.199 1.00 96.31 172 THR A O 1
ATOM 1315 N N . THR A 1 173 ? 7.167 1.795 7.347 1.00 96.75 173 THR A N 1
ATOM 1316 C CA . THR A 1 173 ? 7.538 1.723 8.766 1.00 96.75 173 THR A CA 1
ATOM 1317 C C . THR A 1 173 ? 9.060 1.871 8.929 1.00 96.75 173 THR A C 1
ATOM 1319 O O . THR A 1 173 ? 9.785 1.717 7.941 1.00 96.75 173 THR A O 1
ATOM 1322 N N . PRO A 1 174 ? 9.582 2.149 10.142 1.00 95.25 174 PRO A N 1
ATOM 1323 C CA . PRO A 1 174 ? 11.020 2.331 10.362 1.00 95.25 174 PRO A CA 1
ATOM 1324 C C . PRO A 1 174 ? 11.861 1.091 10.028 1.00 95.25 174 PRO A C 1
ATOM 1326 O O . PRO A 1 174 ? 13.009 1.226 9.617 1.00 95.25 174 PRO A O 1
ATOM 1329 N N . ASP A 1 175 ? 11.286 -0.102 10.191 1.00 95.81 175 ASP A N 1
ATOM 1330 C CA . ASP A 1 175 ? 11.931 -1.393 9.929 1.00 95.81 175 ASP A CA 1
ATOM 1331 C C . ASP A 1 175 ? 11.527 -2.024 8.581 1.00 95.81 175 ASP A C 1
ATOM 1333 O O . ASP A 1 175 ? 12.037 -3.081 8.219 1.00 95.81 175 ASP A O 1
ATOM 1337 N N . GLY A 1 176 ? 10.614 -1.396 7.830 1.00 94.50 176 GLY A N 1
ATOM 1338 C CA . GLY A 1 176 ? 10.084 -1.920 6.567 1.00 94.50 176 GLY A CA 1
ATOM 1339 C C . GLY A 1 176 ? 9.119 -3.107 6.705 1.00 94.50 176 GLY A C 1
ATOM 1340 O O . GLY A 1 176 ? 8.649 -3.619 5.688 1.00 94.50 176 GLY A O 1
ATOM 1341 N N . VAL A 1 177 ? 8.797 -3.538 7.929 1.00 96.94 177 VAL A N 1
ATOM 1342 C CA . VAL A 1 177 ? 7.845 -4.622 8.214 1.00 96.94 177 VAL A CA 1
ATOM 1343 C C . VAL A 1 177 ? 6.441 -4.021 8.383 1.00 96.94 177 VAL A C 1
ATOM 1345 O O . VAL A 1 177 ? 6.304 -2.974 9.023 1.00 96.94 177 VAL A O 1
ATOM 1348 N N . PRO A 1 178 ? 5.364 -4.628 7.855 1.00 98.06 178 PRO A N 1
ATOM 1349 C CA . PRO A 1 178 ? 4.018 -4.095 8.048 1.00 98.06 178 PRO A CA 1
ATOM 1350 C C . PRO A 1 178 ? 3.578 -4.117 9.519 1.00 98.06 178 PRO A C 1
ATOM 1352 O O . PRO A 1 178 ? 4.147 -4.800 10.373 1.00 98.06 178 PRO A O 1
ATOM 1355 N N . ILE A 1 179 ? 2.543 -3.340 9.821 1.00 98.56 179 ILE A N 1
ATOM 1356 C CA . ILE A 1 179 ? 1.838 -3.359 11.100 1.00 98.56 179 ILE A CA 1
ATOM 1357 C C . ILE A 1 179 ? 0.548 -4.147 10.886 1.00 98.56 179 ILE A C 1
ATOM 1359 O O . ILE A 1 179 ? -0.346 -3.682 10.177 1.00 98.56 179 ILE A O 1
ATOM 1363 N N . ILE A 1 180 ? 0.486 -5.341 11.473 1.00 98.56 180 ILE A N 1
ATOM 1364 C CA . ILE A 1 180 ? -0.631 -6.283 11.374 1.00 98.56 180 ILE A CA 1
ATOM 1365 C C . ILE A 1 180 ? -0.914 -6.835 12.769 1.00 98.56 180 ILE A C 1
ATOM 1367 O O . ILE A 1 180 ? -0.023 -7.384 13.419 1.00 98.56 180 ILE A O 1
ATOM 1371 N N . GLY A 1 181 ? -2.156 -6.718 13.226 1.00 97.50 181 GLY A N 1
ATOM 1372 C CA . GLY A 1 181 ? -2.583 -7.320 14.485 1.00 97.50 181 GLY A CA 1
ATOM 1373 C C . GLY A 1 181 ? -3.701 -6.549 15.166 1.00 97.50 181 GLY A C 1
ATOM 1374 O O . GLY A 1 181 ? -4.290 -5.641 14.590 1.00 97.50 181 GLY A O 1
ATOM 1375 N N . LYS A 1 182 ? -3.982 -6.916 16.415 1.00 97.44 182 LYS A N 1
ATOM 1376 C CA . LYS A 1 182 ? -4.915 -6.197 17.285 1.00 97.44 182 LYS A CA 1
ATOM 1377 C C . LYS A 1 182 ? -4.258 -4.927 17.831 1.00 97.44 182 LYS A C 1
ATOM 1379 O O . LYS A 1 182 ? -3.070 -4.925 18.144 1.00 97.44 182 LYS A O 1
ATOM 1384 N N . SER A 1 183 ? -5.025 -3.849 17.963 1.00 97.50 183 SER A N 1
ATOM 1385 C CA . SER A 1 183 ? -4.562 -2.625 18.614 1.00 97.50 183 SER A CA 1
ATOM 1386 C C . SER A 1 183 ? -4.292 -2.862 20.109 1.00 97.50 183 SER A C 1
ATOM 1388 O O . SER A 1 183 ? -5.125 -3.472 20.781 1.00 97.50 183 SER A O 1
ATOM 1390 N N . PRO A 1 184 ? -3.203 -2.305 20.676 1.00 96.38 184 PRO A N 1
ATOM 1391 C CA . PRO A 1 184 ? -2.938 -2.370 22.116 1.00 96.38 184 PRO A CA 1
ATOM 1392 C C . PRO A 1 184 ? -3.904 -1.527 22.959 1.00 96.38 184 PRO A C 1
ATOM 1394 O O . PRO A 1 184 ? -3.954 -1.693 24.173 1.00 96.38 184 PRO A O 1
ATOM 1397 N N . LYS A 1 185 ? -4.638 -0.588 22.343 1.00 96.69 185 LYS A N 1
ATOM 1398 C CA . LYS A 1 185 ? -5.531 0.346 23.052 1.00 96.69 185 LYS A CA 1
ATOM 1399 C C . LYS A 1 185 ? -7.014 0.127 22.780 1.00 96.69 185 LYS A C 1
ATOM 1401 O O . LYS A 1 185 ? -7.827 0.580 23.579 1.00 96.69 185 LYS A O 1
ATOM 1406 N N . HIS A 1 186 ? -7.361 -0.505 21.657 1.00 98.12 186 HIS A N 1
ATOM 1407 C CA . HIS A 1 186 ? -8.752 -0.647 21.233 1.00 98.12 186 HIS A CA 1
ATOM 1408 C C . HIS A 1 186 ? -9.062 -2.101 20.899 1.00 98.12 186 HIS A C 1
ATOM 1410 O O . HIS A 1 186 ? -8.486 -2.668 19.972 1.00 98.12 186 HIS A O 1
ATOM 1416 N N . GLU A 1 187 ? -9.991 -2.708 21.630 1.00 97.56 187 GLU A N 1
ATOM 1417 C CA . GLU A 1 187 ? -10.267 -4.141 21.515 1.00 97.56 187 GLU A CA 1
ATOM 1418 C C . GLU A 1 187 ? -10.837 -4.554 20.156 1.00 97.56 187 GLU A C 1
ATOM 1420 O O . GLU A 1 187 ? -10.684 -5.708 19.761 1.00 97.56 187 GLU A O 1
ATOM 1425 N N . ASN A 1 188 ? -11.486 -3.630 19.452 1.00 98.25 188 ASN A N 1
ATOM 1426 C CA . ASN A 1 188 ? -12.135 -3.872 18.170 1.00 98.25 188 ASN A CA 1
ATOM 1427 C C . ASN A 1 188 ? -11.390 -3.282 16.965 1.00 98.25 188 ASN A C 1
ATOM 1429 O O . ASN A 1 188 ? -11.946 -3.241 15.871 1.00 98.25 188 ASN A O 1
ATOM 1433 N N . LEU A 1 189 ? -10.153 -2.816 17.140 1.00 98.56 189 LEU A N 1
ATOM 1434 C CA . LEU A 1 189 ? -9.375 -2.200 16.068 1.00 98.56 189 LEU A CA 1
ATOM 1435 C C . LEU A 1 189 ? -8.193 -3.078 15.666 1.00 98.56 189 LEU A C 1
ATOM 1437 O O . LEU A 1 189 ? -7.398 -3.490 16.513 1.00 98.56 189 LEU A O 1
ATOM 1441 N N . PHE A 1 190 ? -8.019 -3.260 14.361 1.00 98.56 190 PHE A N 1
ATOM 1442 C CA . PHE A 1 190 ? -6.978 -4.097 13.779 1.00 98.56 190 PHE A CA 1
ATOM 1443 C C . PHE A 1 190 ? -6.199 -3.322 12.708 1.00 98.56 190 PHE A C 1
ATOM 1445 O O . PHE A 1 190 ? -6.668 -3.185 11.576 1.00 98.56 190 PHE A O 1
ATOM 1452 N N . PRO A 1 191 ? -5.020 -2.761 13.026 1.00 98.38 191 PRO A N 1
ATOM 1453 C CA . PRO A 1 191 ? -4.144 -2.203 12.004 1.00 98.38 191 PRO A CA 1
ATOM 1454 C C . PRO A 1 191 ? -3.678 -3.276 11.014 1.00 98.38 191 PRO A C 1
ATOM 1456 O O . PRO A 1 191 ? -3.281 -4.365 11.422 1.00 98.38 191 PRO A O 1
ATOM 1459 N N . ALA A 1 192 ? -3.722 -2.951 9.722 1.00 98.56 192 ALA A N 1
ATOM 1460 C CA . ALA A 1 192 ? -3.220 -3.774 8.623 1.00 98.56 192 ALA A CA 1
ATOM 1461 C C . ALA A 1 192 ? -2.645 -2.852 7.536 1.00 98.56 192 ALA A C 1
ATOM 1463 O O . ALA A 1 192 ? -3.271 -2.574 6.515 1.00 98.56 192 ALA A O 1
ATOM 1464 N N . THR A 1 193 ? -1.465 -2.297 7.797 1.00 98.44 193 THR A N 1
ATOM 1465 C CA . THR A 1 193 ? -0.882 -1.201 7.008 1.00 98.44 193 THR A CA 1
ATOM 1466 C C . THR A 1 193 ? 0.649 -1.250 7.041 1.00 98.44 193 THR A C 1
ATOM 1468 O O . THR A 1 193 ? 1.232 -2.113 7.691 1.00 98.44 193 THR A O 1
ATOM 1471 N N . GLY A 1 194 ? 1.335 -0.324 6.369 1.00 97.75 194 GLY A N 1
ATOM 1472 C CA . GLY A 1 194 ? 2.796 -0.221 6.461 1.00 97.75 194 GLY A CA 1
ATOM 1473 C C . GLY A 1 194 ? 3.575 -1.201 5.578 1.00 97.75 194 GLY A C 1
ATOM 1474 O O . GLY A 1 194 ? 4.744 -1.454 5.840 1.00 97.75 194 GLY A O 1
ATOM 1475 N N . HIS A 1 195 ? 2.960 -1.767 4.536 1.00 98.12 195 HIS A N 1
ATOM 1476 C CA . HIS A 1 195 ? 3.582 -2.784 3.670 1.00 98.12 195 HIS A CA 1
ATOM 1477 C C . HIS A 1 195 ? 4.698 -2.280 2.736 1.00 98.12 195 HIS A C 1
ATOM 1479 O O . HIS A 1 195 ? 5.131 -3.029 1.859 1.00 98.12 195 HIS A O 1
ATOM 1485 N N . ALA A 1 196 ? 5.160 -1.035 2.880 1.00 95.44 196 ALA A N 1
ATOM 1486 C CA . ALA A 1 196 ? 6.250 -0.456 2.095 1.00 95.44 196 ALA A CA 1
ATOM 1487 C C . ALA A 1 196 ? 6.107 -0.721 0.574 1.00 95.44 196 ALA A C 1
ATOM 1489 O O . ALA A 1 196 ? 5.125 -0.299 -0.035 1.00 95.44 196 ALA A O 1
ATOM 1490 N N . MET A 1 197 ? 7.079 -1.394 -0.056 1.00 93.31 197 MET A N 1
ATOM 1491 C CA . MET A 1 197 ? 7.061 -1.753 -1.485 1.00 93.31 197 MET A CA 1
ATOM 1492 C C . MET A 1 197 ? 6.308 -3.061 -1.786 1.00 93.31 197 MET A C 1
ATOM 1494 O O . MET A 1 197 ? 6.101 -3.379 -2.953 1.00 93.31 197 MET A O 1
ATOM 1498 N N . LEU A 1 198 ? 5.928 -3.834 -0.765 1.00 94.81 198 LEU A N 1
ATOM 1499 C CA . LEU A 1 198 ? 5.496 -5.232 -0.896 1.00 94.81 198 LEU A CA 1
ATOM 1500 C C . LEU A 1 198 ? 3.984 -5.427 -0.720 1.00 94.81 198 LEU A C 1
ATOM 1502 O O . LEU A 1 198 ? 3.516 -6.558 -0.623 1.00 94.81 198 LEU A O 1
ATOM 1506 N N . GLY A 1 199 ? 3.209 -4.338 -0.693 1.00 95.62 199 GLY A N 1
ATOM 1507 C CA . GLY A 1 199 ? 1.768 -4.377 -0.428 1.00 95.62 199 GLY A CA 1
ATOM 1508 C C . GLY A 1 199 ? 0.995 -5.328 -1.336 1.00 95.62 199 GLY A C 1
ATOM 1509 O O . GLY A 1 199 ? 0.173 -6.087 -0.843 1.00 95.62 199 GLY A O 1
ATOM 1510 N N . LEU A 1 200 ? 1.297 -5.351 -2.636 1.00 94.81 200 LEU A N 1
ATOM 1511 C CA . LEU A 1 200 ? 0.607 -6.233 -3.579 1.00 94.81 200 LEU A CA 1
ATOM 1512 C C . LEU A 1 200 ? 0.884 -7.717 -3.296 1.00 94.81 200 LEU A C 1
ATOM 1514 O O . LEU A 1 200 ? -0.050 -8.510 -3.226 1.00 94.81 200 LEU A O 1
ATOM 1518 N N . SER A 1 201 ? 2.152 -8.079 -3.089 1.00 94.75 201 SER A N 1
ATOM 1519 C CA . SER A 1 201 ? 2.561 -9.464 -2.829 1.00 94.75 201 SER A CA 1
ATOM 1520 C C . SER A 1 201 ? 2.072 -9.965 -1.469 1.00 94.75 201 SER A C 1
ATOM 1522 O O . SER A 1 201 ? 1.706 -11.128 -1.328 1.00 94.75 201 SER A O 1
ATOM 1524 N N . LEU A 1 202 ? 2.040 -9.086 -0.463 1.00 96.19 202 LEU A N 1
ATOM 1525 C CA . LEU A 1 202 ? 1.643 -9.431 0.904 1.00 96.19 202 LEU A CA 1
ATOM 1526 C C . LEU A 1 202 ? 0.135 -9.309 1.158 1.00 96.19 202 LEU A C 1
ATOM 1528 O O . LEU A 1 202 ? -0.336 -9.814 2.180 1.00 96.19 202 LEU A O 1
ATOM 1532 N N . ALA A 1 203 ? -0.631 -8.654 0.279 1.00 96.50 203 ALA A N 1
ATOM 1533 C CA . ALA A 1 203 ? -2.057 -8.400 0.493 1.00 96.50 203 ALA A CA 1
ATOM 1534 C C . ALA A 1 203 ? -2.888 -9.681 0.692 1.00 96.50 203 ALA A C 1
ATOM 1536 O O . ALA A 1 203 ? -3.639 -9.715 1.668 1.00 96.50 203 ALA A O 1
ATOM 1537 N N . PRO A 1 204 ? -2.750 -10.754 -0.120 1.00 95.88 204 PRO A N 1
ATOM 1538 C CA . PRO A 1 204 ? -3.526 -11.980 0.090 1.00 95.88 204 PRO A CA 1
ATOM 1539 C C . PRO A 1 204 ? -3.259 -12.628 1.455 1.00 95.88 204 PRO A C 1
ATOM 1541 O O . PRO A 1 204 ? -4.195 -12.968 2.177 1.00 95.88 204 PRO A O 1
ATOM 1544 N N . G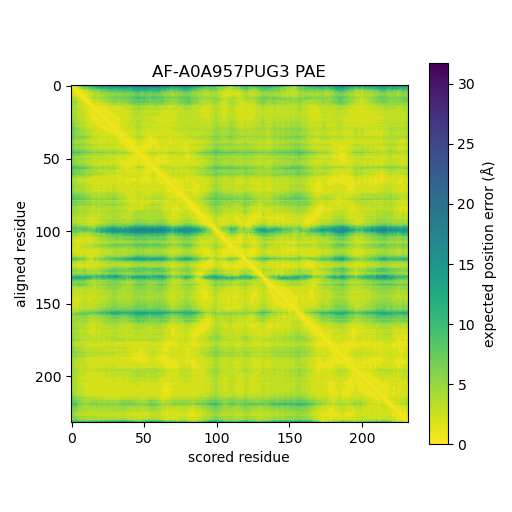LY A 1 205 ? -1.984 -12.732 1.847 1.00 96.88 205 GLY A N 1
ATOM 1545 C CA . GLY A 1 205 ? -1.596 -13.276 3.151 1.00 96.88 205 GLY A CA 1
ATOM 1546 C C . GLY A 1 205 ? -2.063 -12.397 4.313 1.00 96.88 205 GLY A C 1
ATOM 1547 O O . GLY A 1 205 ? -2.594 -12.904 5.297 1.00 96.88 205 GLY A O 1
ATOM 1548 N N . THR A 1 206 ? -1.944 -11.073 4.174 1.00 98.12 206 THR A N 1
ATOM 1549 C CA . THR A 1 206 ? -2.451 -10.112 5.167 1.00 98.12 206 THR A CA 1
ATOM 1550 C C . THR A 1 206 ? -3.963 -10.242 5.331 1.00 98.12 206 THR A C 1
ATOM 1552 O O . THR A 1 206 ? -4.444 -10.283 6.458 1.00 98.12 206 THR A O 1
ATOM 1555 N N . GLY A 1 207 ? -4.714 -10.340 4.230 1.00 97.88 207 GLY A N 1
ATOM 1556 C CA . GLY A 1 207 ? -6.168 -10.502 4.260 1.00 97.88 207 GLY A CA 1
ATOM 1557 C C . GLY A 1 207 ? -6.599 -11.776 4.984 1.00 97.88 207 GLY A C 1
ATOM 1558 O O . GLY A 1 207 ? -7.506 -11.725 5.812 1.00 97.88 207 GLY A O 1
ATOM 1559 N N . LEU A 1 208 ? -5.904 -12.892 4.742 1.00 98.00 208 LEU A N 1
ATOM 1560 C CA . LEU A 1 208 ? -6.144 -14.147 5.456 1.00 98.00 208 LEU A CA 1
ATOM 1561 C C . LEU A 1 208 ? -5.882 -14.005 6.962 1.00 98.00 208 LEU A C 1
ATOM 1563 O O . LEU A 1 208 ? -6.747 -14.349 7.764 1.00 98.00 208 LEU A O 1
ATOM 1567 N N . VAL A 1 209 ? -4.728 -13.452 7.344 1.00 98.31 209 VAL A N 1
ATOM 1568 C CA . VAL A 1 209 ? -4.368 -13.232 8.756 1.00 98.31 209 VAL A CA 1
ATOM 1569 C C . VAL A 1 209 ? -5.381 -12.322 9.448 1.00 98.31 209 VAL A C 1
ATOM 1571 O O . VAL A 1 209 ? -5.851 -12.638 10.535 1.00 98.31 209 VAL A O 1
ATOM 1574 N N . VAL A 1 210 ? -5.756 -11.204 8.824 1.00 98.38 210 VAL A N 1
ATOM 1575 C CA . VAL A 1 210 ? -6.748 -10.280 9.389 1.00 98.38 210 VAL A CA 1
ATOM 1576 C C . VAL A 1 210 ? -8.105 -10.967 9.524 1.00 98.38 210 VAL A C 1
ATOM 1578 O O . VAL A 1 210 ? -8.730 -10.846 10.570 1.00 98.38 210 VAL A O 1
ATOM 1581 N N . SER A 1 211 ? -8.540 -11.744 8.529 1.00 98.06 211 SER A N 1
ATOM 1582 C CA . SER A 1 211 ? -9.782 -12.520 8.620 1.00 98.06 211 SER A CA 1
ATOM 1583 C C . SER A 1 211 ? -9.762 -13.508 9.791 1.00 98.06 211 SER A C 1
ATOM 1585 O O . SER A 1 211 ? -10.741 -13.587 10.531 1.00 98.06 211 SER A O 1
ATOM 1587 N N . GLN A 1 212 ? -8.648 -14.208 10.021 1.00 98.25 212 GLN A N 1
ATOM 1588 C CA . GLN A 1 212 ? -8.487 -15.097 11.177 1.00 98.25 212 GLN A CA 1
ATOM 1589 C C . GLN A 1 212 ? -8.619 -14.328 12.496 1.00 98.25 212 GLN A C 1
ATOM 1591 O O . GLN A 1 212 ? -9.420 -14.709 13.346 1.00 98.25 212 GLN A O 1
ATOM 1596 N N . LEU A 1 213 ? -7.914 -13.199 12.631 1.00 97.81 213 LEU A N 1
ATOM 1597 C CA . LEU A 1 213 ? -7.975 -12.354 13.828 1.00 97.81 213 LEU A CA 1
ATOM 1598 C C . LEU A 1 213 ? -9.391 -11.841 14.117 1.00 97.81 213 LEU A C 1
ATOM 1600 O O . LEU A 1 213 ? -9.827 -11.865 15.268 1.00 97.81 213 LEU A O 1
ATOM 1604 N N . LEU A 1 214 ? -10.112 -11.399 13.083 1.00 98.00 214 LEU A N 1
ATOM 1605 C CA . LEU A 1 214 ? -11.496 -10.934 13.205 1.00 98.00 214 LEU A CA 1
ATOM 1606 C C . LEU A 1 214 ? -12.430 -12.059 13.675 1.00 98.00 214 LEU A C 1
ATOM 1608 O O . LEU A 1 214 ? -13.311 -11.825 14.495 1.00 98.00 214 LEU A O 1
ATOM 1612 N N . ASN A 1 215 ? -12.180 -13.295 13.242 1.00 97.75 215 ASN A N 1
ATOM 1613 C CA . ASN A 1 215 ? -12.933 -14.478 13.664 1.00 97.75 215 ASN A CA 1
ATOM 1614 C C . ASN A 1 215 ? -12.430 -15.107 14.980 1.00 97.75 215 ASN A C 1
ATOM 1616 O O . ASN A 1 215 ? -12.845 -16.212 15.326 1.00 97.75 215 ASN A O 1
ATOM 1620 N N . GLY A 1 216 ? -11.520 -14.448 15.709 1.00 96.19 216 GLY A N 1
ATOM 1621 C CA . GLY A 1 216 ? -10.961 -14.972 16.961 1.00 96.19 216 GLY A CA 1
ATOM 1622 C C . GLY A 1 216 ? -10.076 -16.211 16.787 1.00 96.19 216 GLY A C 1
ATOM 1623 O O . GLY A 1 216 ? -9.864 -16.952 17.745 1.00 96.19 216 GLY A O 1
ATOM 1624 N N . GLN A 1 217 ? -9.573 -16.453 15.577 1.00 97.62 217 GLN A N 1
ATOM 1625 C CA . GLN A 1 217 ? -8.690 -17.568 15.247 1.00 97.62 217 GLN A CA 1
ATOM 1626 C C . GLN A 1 217 ? -7.221 -17.157 15.387 1.00 97.62 217 GLN A C 1
ATOM 1628 O O . GLN A 1 217 ? -6.843 -16.021 15.090 1.00 97.62 217 GLN A O 1
ATOM 1633 N N . GLU A 1 218 ? -6.379 -18.103 15.801 1.00 94.75 218 GLU A N 1
ATOM 1634 C CA . GLU A 1 218 ? -4.933 -17.899 15.872 1.00 94.75 218 GLU A CA 1
ATOM 1635 C C . GLU A 1 218 ? -4.290 -18.087 14.482 1.00 94.75 218 GLU A C 1
ATOM 1637 O O . GLU A 1 218 ? -4.515 -19.118 13.839 1.00 94.75 218 GLU A O 1
ATOM 1642 N N . PRO A 1 219 ? -3.495 -17.118 13.987 1.00 95.88 219 PRO A N 1
ATOM 1643 C CA . PRO A 1 219 ? -2.752 -17.282 12.743 1.00 95.88 219 PRO A CA 1
ATOM 1644 C C . PRO A 1 219 ? -1.712 -18.404 12.823 1.00 95.88 219 PRO A C 1
ATOM 1646 O O . PRO A 1 219 ? -1.143 -18.675 13.875 1.00 95.88 219 PRO A O 1
ATOM 1649 N N . ALA A 1 220 ? -1.378 -19.002 11.676 1.00 92.31 220 ALA A N 1
ATOM 1650 C CA . ALA A 1 220 ? -0.434 -20.126 11.596 1.00 92.31 220 ALA A CA 1
ATOM 1651 C C . ALA A 1 220 ? 1.021 -19.782 11.991 1.00 92.31 220 ALA A C 1
ATOM 1653 O O . ALA A 1 220 ? 1.867 -20.670 12.079 1.00 92.31 220 ALA A O 1
ATOM 1654 N N . PHE A 1 221 ? 1.334 -18.501 12.188 1.00 94.88 221 PHE A N 1
ATOM 1655 C CA . PHE A 1 221 ? 2.647 -18.026 12.607 1.00 94.88 221 PHE A CA 1
ATOM 1656 C C . PHE A 1 221 ? 2.515 -16.831 13.554 1.00 94.88 221 PHE A C 1
ATOM 1658 O O . PHE A 1 221 ? 1.527 -16.096 13.539 1.00 94.88 221 PHE A O 1
ATOM 1665 N N . SER A 1 222 ? 3.555 -16.609 14.360 1.00 95.62 222 SER A N 1
ATOM 1666 C CA . SER A 1 222 ? 3.587 -15.497 15.308 1.00 95.62 222 SER A CA 1
ATOM 1667 C C . SER A 1 222 ? 3.583 -14.145 14.596 1.00 95.62 222 SER A C 1
ATOM 1669 O O . SER A 1 222 ? 4.461 -13.845 13.786 1.00 95.62 222 SER A O 1
ATOM 1671 N N . LEU A 1 223 ? 2.638 -13.284 14.977 1.00 96.50 223 LEU A N 1
ATOM 1672 C CA . LEU A 1 223 ? 2.577 -11.899 14.508 1.00 96.50 223 LEU A CA 1
ATOM 1673 C C . LEU A 1 223 ? 3.502 -10.955 15.281 1.00 96.50 223 LEU A C 1
ATOM 1675 O O . LEU A 1 223 ? 3.498 -9.760 15.003 1.00 96.50 223 LEU A O 1
ATOM 1679 N N . SER A 1 224 ? 4.293 -11.440 16.246 1.00 96.06 224 SER A N 1
ATOM 1680 C CA . SER A 1 224 ? 5.144 -10.578 17.081 1.00 96.06 224 SER A CA 1
ATOM 1681 C C . SER A 1 224 ? 6.005 -9.577 16.286 1.00 96.06 224 SER A C 1
ATOM 1683 O O . SER A 1 224 ? 6.054 -8.426 16.716 1.00 96.06 224 SER A O 1
ATOM 1685 N N . PRO A 1 225 ? 6.612 -9.926 15.130 1.00 96.12 225 PRO A N 1
ATO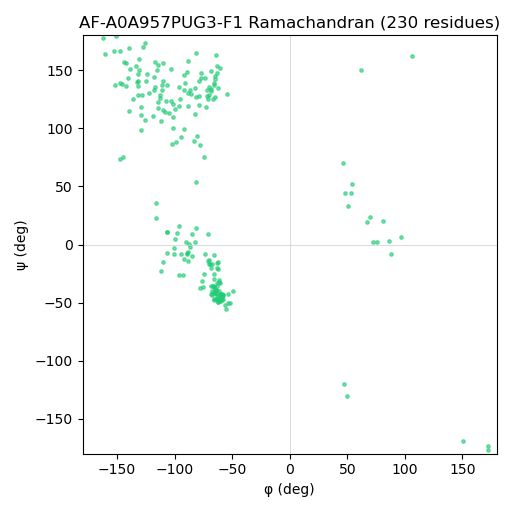M 1686 C CA . PRO A 1 225 ? 7.374 -8.965 14.323 1.00 96.12 225 PRO A CA 1
ATOM 1687 C C . PRO A 1 225 ? 6.515 -7.897 13.628 1.00 96.12 225 PRO A C 1
ATOM 1689 O O . PRO A 1 225 ? 7.041 -6.894 13.167 1.00 96.12 225 PRO A O 1
ATOM 1692 N N . MET A 1 226 ? 5.203 -8.112 13.520 1.00 97.69 226 MET A N 1
ATOM 1693 C CA . MET A 1 226 ? 4.255 -7.239 12.813 1.00 97.69 226 MET A CA 1
ATOM 1694 C C . MET A 1 226 ? 3.361 -6.451 13.774 1.00 97.69 226 MET A C 1
ATOM 1696 O O . MET A 1 226 ? 2.638 -5.554 13.350 1.00 97.69 226 MET A O 1
ATOM 1700 N N . ARG A 1 227 ? 3.423 -6.738 15.076 1.00 97.50 227 ARG A N 1
ATOM 1701 C CA . ARG A 1 227 ? 2.659 -6.027 16.103 1.00 97.50 227 ARG A CA 1
ATOM 1702 C C . ARG A 1 227 ? 3.056 -4.557 16.189 1.00 97.50 227 ARG A C 1
ATOM 1704 O O . ARG A 1 227 ? 4.211 -4.208 15.948 1.00 97.50 227 ARG A O 1
ATOM 1711 N N . LEU A 1 228 ? 2.096 -3.700 16.534 1.00 97.56 228 LEU A N 1
ATOM 1712 C CA . LEU A 1 228 ? 2.329 -2.260 16.676 1.00 97.56 228 LEU A CA 1
ATOM 1713 C C . LEU A 1 228 ? 3.278 -1.962 17.843 1.00 97.56 228 LEU A C 1
ATOM 1715 O O . LEU A 1 228 ? 4.140 -1.096 17.744 1.00 97.56 228 LEU A O 1
ATOM 1719 N N . GLU A 1 229 ? 3.149 -2.734 18.917 1.00 96.38 229 GLU A N 1
ATOM 1720 C CA . GLU A 1 229 ? 3.874 -2.583 20.179 1.00 96.38 229 GLU A CA 1
ATOM 1721 C C . GLU A 1 229 ? 5.390 -2.754 20.039 1.00 96.38 229 GLU A C 1
ATOM 1723 O O . GLU A 1 229 ? 6.135 -2.340 20.923 1.00 96.38 229 GLU A O 1
ATOM 1728 N N . ARG A 1 230 ? 5.880 -3.304 18.919 1.00 96.50 230 ARG A N 1
ATOM 1729 C CA . ARG A 1 230 ? 7.324 -3.390 18.653 1.00 96.50 230 ARG A CA 1
ATOM 1730 C C . ARG A 1 230 ? 8.000 -2.017 18.538 1.00 96.50 230 ARG A C 1
ATOM 1732 O O . ARG A 1 230 ? 9.222 -1.943 18.598 1.00 96.50 230 ARG A O 1
ATOM 1739 N N . PHE A 1 231 ? 7.217 -0.951 18.356 1.00 95.44 231 PHE A N 1
ATOM 1740 C CA . PHE A 1 231 ? 7.695 0.429 18.255 1.00 95.44 231 PHE A CA 1
ATOM 1741 C C . PHE A 1 231 ? 7.555 1.247 19.549 1.00 95.44 231 PHE A C 1
ATOM 1743 O O . PHE A 1 231 ? 7.883 2.436 19.531 1.00 95.44 231 PHE A O 1
ATOM 1750 N N . GLY A 1 232 ? 7.122 0.625 20.653 1.00 85.00 232 GLY A N 1
ATOM 1751 C CA . GLY A 1 232 ? 6.917 1.282 21.950 1.00 85.00 232 GLY A CA 1
ATOM 1752 C C . GLY A 1 232 ? 5.468 1.632 22.256 1.00 85.00 232 GLY A C 1
ATOM 1753 O O . GLY A 1 232 ? 4.729 2.054 21.336 1.00 85.00 232 GLY A O 1
#

pLDDT: mean 94.57, std 4.27, range [67.12, 98.62]